Protein AF-V5G9N7-F1 (afdb_monomer_lite)

Secondary structure (DSSP, 8-state):
------PPP--------------TT--------------TTTTHHHHHHHHHHHHTS-HHHHHHHHHHTTSS-S-EE-SS-TTPEEEEEE-S-GGGSGGGTTEEEE-SS-TT-EEETTTTSTTTT-SS-HHHHHHHHHHHHTT--HHHHHHHHT--HHHHHHHHHHHHHHHHHHHHHH---SS---

pLDDT: mean 80.34, std 18.73, range [34.16, 96.69]

Radius of gyration: 23.99 Å; chains: 1; bounding box: 57×60×66 Å

Sequence (186 aa):
TSEDGRALPDSREISFNKLQGKTYPSLVVVARPHLRVLDLSVDRPKLDAKVKSVLMHAPTKFTEWLIQQGLVRSEQKCSVHSTTQLKLGMYSDVSKFPYSGGYVWISECCPQRFVSVFSGSLFEGSPHPPMVILKLLYHWSCQTNIQNVTQWVKVDNLYVKGMYTWLRSVCTVALQTHIRQLGGPG

Foldseek 3Di:
DDDDDDDDDDPPDDDDDDDPDDDPPDVPPPPDPPPPPPPCVVCLVVLVVVLVVLLPDQLQVNLVVCCVVVQFPPWDADPVHRVFTWDWDFDPPCVVPVNNSRTWTAGPVCRVDIHRSCPPGPQPPDPDRPSLVVLLVSCLVVVPDLVVNCVVSVDDPVVSVVVSVVVVVVVVVVCVVVVVPPPPDD

Organism: Anoplophora glabripennis (NCBI:txid217634)

Structure (mmCIF, N/CA/C/O backbone):
data_AF-V5G9N7-F1
#
_entry.id   AF-V5G9N7-F1
#
loop_
_atom_site.group_PDB
_atom_site.id
_atom_site.type_symbol
_atom_site.label_atom_id
_atom_site.label_alt_id
_atom_site.label_comp_id
_atom_site.label_asym_id
_atom_site.label_entity_id
_atom_site.label_seq_id
_atom_site.pdbx_PDB_ins_code
_atom_site.Cartn_x
_atom_site.Cartn_y
_atom_site.Cartn_z
_atom_site.occupancy
_atom_site.B_iso_or_equiv
_atom_site.auth_seq_id
_atom_site.auth_comp_id
_atom_site.auth_asym_id
_atom_site.auth_atom_id
_atom_site.pdbx_PDB_model_num
ATOM 1 N N . THR A 1 1 ? -2.823 -35.670 -41.965 1.00 34.19 1 THR A N 1
ATOM 2 C CA . THR A 1 1 ? -1.430 -35.991 -41.600 1.00 34.19 1 THR A CA 1
ATOM 3 C C . THR A 1 1 ? -0.850 -34.778 -40.913 1.00 34.19 1 THR A C 1
ATOM 5 O O . THR A 1 1 ? -0.995 -33.674 -41.419 1.00 34.19 1 THR A O 1
ATOM 8 N N . SER A 1 2 ? -0.377 -34.998 -39.693 1.00 34.25 2 SER A N 1
ATOM 9 C CA . SER A 1 2 ? -0.009 -34.011 -38.674 1.00 34.25 2 SER A CA 1
ATOM 10 C C . SER A 1 2 ? 1.446 -33.529 -38.804 1.00 34.25 2 SER A C 1
ATOM 12 O O . SER A 1 2 ? 2.186 -34.090 -39.606 1.00 34.25 2 SER A O 1
ATOM 14 N N . GLU A 1 3 ? 1.816 -32.598 -37.907 1.00 34.16 3 GLU A N 1
ATOM 15 C CA . GLU A 1 3 ? 3.168 -32.294 -37.373 1.00 34.16 3 GLU A CA 1
ATOM 16 C C . GLU A 1 3 ? 3.972 -31.157 -38.037 1.00 34.16 3 GLU A C 1
ATOM 18 O O . GLU A 1 3 ? 4.057 -31.072 -39.253 1.00 34.16 3 GLU A O 1
ATOM 23 N N . ASP A 1 4 ? 4.649 -30.249 -37.323 1.00 38.12 4 ASP A N 1
ATOM 24 C CA . ASP A 1 4 ? 4.684 -29.884 -35.895 1.00 38.12 4 ASP A CA 1
ATOM 25 C C . ASP A 1 4 ? 5.423 -28.525 -35.798 1.00 38.12 4 ASP A C 1
ATOM 27 O O . ASP A 1 4 ? 6.521 -28.360 -36.331 1.00 38.12 4 ASP A O 1
ATOM 31 N N . GLY A 1 5 ? 4.811 -27.523 -35.164 1.00 44.09 5 GLY A N 1
ATOM 32 C CA . GLY A 1 5 ? 5.308 -26.143 -35.072 1.00 44.09 5 GLY A CA 1
ATOM 33 C C . GLY A 1 5 ? 6.130 -25.893 -33.808 1.00 44.09 5 GLY A C 1
ATOM 34 O O . GLY A 1 5 ? 5.750 -25.064 -32.980 1.00 44.09 5 GLY A O 1
ATOM 35 N N . ARG A 1 6 ? 7.242 -26.613 -33.616 1.00 41.31 6 ARG A N 1
ATOM 36 C CA . ARG A 1 6 ? 8.090 -26.435 -32.423 1.00 41.31 6 ARG A CA 1
ATOM 37 C C . ARG A 1 6 ? 9.090 -25.292 -32.602 1.00 41.31 6 ARG A C 1
ATOM 39 O O . ARG A 1 6 ? 10.035 -25.391 -33.379 1.00 41.31 6 ARG A O 1
ATOM 46 N N . ALA A 1 7 ? 8.900 -24.224 -31.828 1.00 52.66 7 ALA A N 1
ATOM 47 C CA . ALA A 1 7 ? 9.865 -23.139 -31.674 1.00 52.66 7 ALA A CA 1
ATOM 48 C C . ALA A 1 7 ? 11.107 -23.608 -30.888 1.00 52.66 7 ALA A C 1
ATOM 50 O O . ALA A 1 7 ? 10.988 -24.247 -29.839 1.00 52.66 7 ALA A O 1
ATOM 51 N N . LEU A 1 8 ? 12.290 -23.296 -31.421 1.00 42.88 8 LEU A N 1
ATOM 52 C CA . LEU A 1 8 ? 13.601 -23.718 -30.916 1.00 42.88 8 LEU A CA 1
ATOM 53 C C . LEU A 1 8 ? 14.024 -22.933 -29.649 1.00 42.88 8 LEU A C 1
ATOM 55 O O . LEU A 1 8 ? 13.712 -21.748 -29.541 1.00 42.88 8 LEU A O 1
ATOM 59 N N . PRO A 1 9 ? 14.742 -23.562 -28.697 1.00 41.94 9 PRO A N 1
ATOM 60 C CA . PRO A 1 9 ? 15.228 -22.917 -27.471 1.00 41.94 9 PRO A CA 1
ATOM 61 C C . PRO A 1 9 ? 16.433 -21.982 -27.708 1.00 41.94 9 PRO A C 1
ATOM 63 O O . PRO A 1 9 ? 17.274 -22.247 -28.564 1.00 41.94 9 PRO A O 1
ATOM 66 N N . ASP A 1 10 ? 16.532 -20.908 -26.914 1.00 52.75 10 ASP A N 1
ATOM 67 C CA . ASP A 1 10 ? 17.623 -19.917 -26.948 1.00 52.75 10 ASP A CA 1
ATOM 68 C C . ASP A 1 10 ? 18.916 -20.495 -26.327 1.00 52.75 10 ASP A C 1
ATOM 70 O O . ASP A 1 10 ? 19.013 -20.714 -25.116 1.00 52.75 10 ASP A O 1
ATOM 74 N N . SER A 1 11 ? 19.906 -20.795 -27.174 1.00 47.03 11 SER A N 1
ATOM 75 C CA . SER A 1 11 ? 21.156 -21.506 -26.846 1.00 47.03 11 SER A CA 1
ATOM 76 C C . SER A 1 11 ? 22.259 -20.618 -26.251 1.00 47.03 11 SER A C 1
ATOM 78 O O . SER A 1 11 ? 23.427 -20.737 -26.622 1.00 47.03 11 SER A O 1
ATOM 80 N N . ARG A 1 12 ? 21.947 -19.725 -25.306 1.00 51.22 12 ARG A N 1
ATOM 81 C CA . ARG A 1 12 ? 23.005 -18.995 -24.584 1.00 51.22 12 ARG A CA 1
ATOM 82 C C . ARG A 1 12 ? 23.613 -19.880 -23.495 1.00 51.22 12 ARG A C 1
ATOM 84 O O . ARG A 1 12 ? 23.124 -19.939 -22.369 1.00 51.22 12 ARG A O 1
ATOM 91 N N . GLU A 1 13 ? 24.672 -20.602 -23.856 1.00 48.62 13 GLU A N 1
ATOM 92 C CA . GLU A 1 13 ? 25.471 -21.416 -22.936 1.00 48.62 13 GLU A CA 1
ATOM 93 C C . GLU A 1 13 ? 26.145 -20.550 -21.858 1.00 48.62 13 GLU A C 1
ATOM 95 O O . GLU A 1 13 ? 26.803 -19.553 -22.151 1.00 48.62 13 GLU A O 1
ATOM 100 N N . ILE A 1 14 ? 25.998 -20.951 -20.592 1.00 48.88 14 ILE A N 1
ATOM 101 C CA . ILE A 1 14 ? 26.761 -20.410 -19.464 1.00 48.88 14 ILE A CA 1
ATOM 102 C C . ILE A 1 14 ? 27.874 -21.417 -19.166 1.00 48.88 14 ILE A C 1
ATOM 104 O O . ILE A 1 14 ? 27.607 -22.529 -18.709 1.00 48.88 14 ILE A O 1
ATOM 108 N N . SER A 1 15 ? 29.119 -21.036 -19.444 1.00 38.88 15 SER A N 1
ATOM 109 C CA . SER A 1 15 ? 30.300 -21.866 -19.201 1.00 38.88 15 SER A CA 1
ATOM 110 C C . SER A 1 15 ? 30.558 -22.021 -17.702 1.00 38.88 15 SER A C 1
ATOM 112 O O . SER A 1 15 ? 30.995 -21.083 -17.035 1.00 38.88 15 SER A O 1
ATOM 114 N N . PHE A 1 16 ? 30.324 -23.217 -17.162 1.00 44.75 16 PHE A N 1
ATOM 115 C CA . PHE A 1 16 ? 30.728 -23.561 -15.800 1.00 44.75 16 PHE A CA 1
ATOM 116 C C . PHE A 1 16 ? 32.191 -24.008 -15.787 1.00 44.75 16 PHE A C 1
ATOM 118 O O . PHE A 1 16 ? 32.587 -24.938 -16.491 1.00 44.75 16 PHE A O 1
ATOM 125 N N . ASN A 1 17 ? 33.004 -23.323 -14.982 1.00 42.75 17 ASN A N 1
ATOM 126 C CA . ASN A 1 17 ? 34.399 -23.677 -14.753 1.00 42.75 17 ASN A CA 1
ATOM 127 C C . ASN A 1 17 ? 34.524 -25.119 -14.225 1.00 42.75 17 ASN A C 1
ATOM 129 O O . ASN A 1 17 ? 33.764 -25.551 -13.360 1.00 42.75 17 ASN A O 1
ATOM 133 N N . LYS A 1 18 ? 35.502 -25.846 -14.776 1.00 43.19 18 LYS A N 1
ATOM 134 C CA . LYS A 1 18 ? 35.807 -27.266 -14.549 1.00 43.19 18 LYS A CA 1
ATOM 135 C C . LYS A 1 18 ? 35.920 -27.622 -13.058 1.00 43.19 18 LYS A C 1
ATOM 137 O O . LYS A 1 18 ? 36.946 -27.363 -12.436 1.00 43.19 18 LYS A O 1
ATOM 142 N N . LEU A 1 19 ? 34.932 -28.336 -12.523 1.00 49.25 19 LEU A N 1
ATOM 143 C CA . LEU A 1 19 ? 35.114 -29.183 -11.342 1.00 49.25 19 LEU A CA 1
ATOM 144 C C . LEU A 1 19 ? 35.858 -30.457 -11.774 1.00 49.25 19 LEU A C 1
ATOM 146 O O . LEU A 1 19 ? 35.277 -31.372 -12.354 1.00 49.25 19 LEU A O 1
ATOM 150 N N . GLN A 1 20 ? 37.170 -30.502 -11.533 1.00 45.84 20 GLN A N 1
ATOM 151 C CA . GLN A 1 20 ? 37.950 -31.737 -11.610 1.00 45.84 20 GLN A CA 1
ATOM 152 C C . GLN A 1 20 ? 37.668 -32.590 -10.367 1.00 45.84 20 GLN A C 1
ATOM 154 O O . GLN A 1 20 ? 38.264 -32.394 -9.315 1.00 45.84 20 GLN A O 1
ATOM 159 N N . GLY A 1 21 ? 36.773 -33.564 -10.504 1.00 51.00 21 GLY A N 1
ATOM 160 C CA . GLY A 1 21 ? 36.575 -34.636 -9.533 1.00 51.00 21 GLY A CA 1
ATOM 161 C C . GLY A 1 21 ? 36.001 -35.850 -10.251 1.00 51.00 21 GLY A C 1
ATOM 162 O O . GLY A 1 21 ? 34.859 -35.826 -10.693 1.00 51.00 21 GLY A O 1
ATOM 163 N N . LYS A 1 22 ? 36.817 -36.891 -10.448 1.00 54.97 22 LYS A N 1
ATOM 164 C CA . LYS A 1 22 ? 36.413 -38.132 -11.122 1.00 54.97 22 LYS A CA 1
ATOM 165 C C . LYS A 1 22 ? 35.522 -38.954 -10.184 1.00 54.97 22 LYS A C 1
ATOM 167 O O . LYS A 1 22 ? 36.018 -39.477 -9.193 1.00 54.97 22 LYS A O 1
ATOM 172 N N . THR A 1 23 ? 34.248 -39.127 -10.524 1.00 46.62 23 THR A N 1
ATOM 173 C CA . THR A 1 23 ? 33.368 -40.135 -9.902 1.00 46.62 23 THR A CA 1
ATOM 174 C C . THR A 1 23 ? 32.460 -40.746 -10.972 1.00 46.62 23 THR A C 1
ATOM 176 O O . THR A 1 23 ? 31.417 -40.194 -11.320 1.00 46.62 23 THR A O 1
ATOM 179 N N . TYR A 1 24 ? 32.883 -41.888 -11.527 1.00 45.31 24 TYR A N 1
ATOM 180 C CA . TYR A 1 24 ? 32.073 -42.722 -12.423 1.00 45.31 24 TYR A CA 1
ATOM 181 C C . TYR A 1 24 ? 31.612 -44.004 -11.705 1.00 45.31 24 TYR A C 1
ATOM 183 O O . TYR A 1 24 ? 32.392 -44.539 -10.917 1.00 45.31 24 TYR A O 1
ATOM 191 N N . PRO A 1 25 ? 30.411 -44.533 -12.015 1.00 53.97 25 PRO A N 1
ATOM 192 C CA . PRO A 1 25 ? 29.381 -43.966 -12.879 1.00 53.97 25 PRO A CA 1
ATOM 193 C C . PRO A 1 25 ? 28.305 -43.300 -12.012 1.00 53.97 25 PRO A C 1
ATOM 195 O O . PRO A 1 25 ? 27.298 -43.909 -11.664 1.00 53.97 25 PRO A O 1
ATOM 198 N N . SER A 1 26 ? 28.511 -42.036 -11.650 1.00 60.78 26 SER A N 1
ATOM 199 C CA . SER A 1 26 ? 27.417 -41.228 -11.110 1.00 60.78 26 SER A CA 1
ATOM 200 C C . SER A 1 26 ? 26.616 -40.741 -12.310 1.00 60.78 26 SER A C 1
ATOM 202 O O . SER A 1 26 ? 27.150 -40.000 -13.134 1.00 60.78 26 SER A O 1
ATOM 204 N N . LEU A 1 27 ? 25.363 -41.170 -12.456 1.00 55.19 27 LEU A N 1
ATOM 205 C CA . LEU A 1 27 ? 24.446 -40.559 -13.413 1.00 55.19 27 LEU A CA 1
ATOM 206 C C . LEU A 1 27 ? 24.272 -39.090 -12.992 1.00 55.19 27 LEU A C 1
ATOM 208 O O . LEU A 1 27 ? 23.514 -38.785 -12.074 1.00 55.19 27 LEU A O 1
ATOM 212 N N . VAL A 1 28 ? 25.028 -38.178 -13.605 1.00 57.97 28 VAL A N 1
ATOM 213 C CA . VAL A 1 28 ? 24.920 -36.745 -13.318 1.00 57.97 28 VAL A CA 1
ATOM 214 C C . VAL A 1 28 ? 23.684 -36.227 -14.044 1.00 57.97 28 VAL A C 1
ATOM 216 O O . VAL A 1 28 ? 23.750 -35.742 -15.172 1.00 57.97 28 VAL A O 1
ATOM 219 N N . VAL A 1 29 ? 22.526 -36.369 -13.402 1.00 55.47 29 VAL A N 1
ATOM 220 C CA . VAL A 1 29 ? 21.290 -35.735 -13.860 1.00 55.47 29 VAL A CA 1
ATOM 221 C C . VAL A 1 29 ? 21.371 -34.262 -13.490 1.00 55.47 29 VAL A C 1
ATOM 223 O O . VAL A 1 29 ? 21.118 -33.868 -12.353 1.00 55.47 29 VAL A O 1
ATOM 226 N N . VAL A 1 30 ? 21.729 -33.425 -14.460 1.00 54.25 30 VAL A N 1
ATOM 227 C CA . VAL A 1 30 ? 21.541 -31.980 -14.329 1.00 54.25 30 VAL A CA 1
ATOM 228 C C . VAL A 1 30 ? 20.073 -31.698 -14.621 1.00 54.25 30 VAL A C 1
ATOM 230 O O . VAL A 1 30 ? 19.672 -31.574 -15.779 1.00 54.25 30 VAL A O 1
ATOM 233 N N . ALA A 1 31 ? 19.255 -31.616 -13.571 1.00 50.66 31 ALA A N 1
ATOM 234 C CA . ALA A 1 31 ? 17.903 -31.096 -13.699 1.00 50.66 31 ALA A CA 1
ATOM 235 C C . ALA A 1 31 ? 17.999 -29.659 -14.229 1.00 50.66 31 ALA A C 1
ATOM 237 O O . ALA A 1 31 ? 18.463 -28.764 -13.527 1.00 50.66 31 ALA A O 1
ATOM 238 N N . ARG A 1 32 ? 17.603 -29.435 -15.487 1.00 51.62 32 ARG A N 1
ATOM 239 C CA . ARG A 1 32 ? 17.426 -28.082 -16.021 1.00 51.62 32 ARG A CA 1
ATOM 240 C C . ARG A 1 32 ? 16.034 -27.617 -15.610 1.00 51.62 32 ARG A C 1
ATOM 242 O O . ARG A 1 32 ? 15.064 -28.191 -16.110 1.00 51.62 32 ARG A O 1
ATOM 249 N N . PRO A 1 33 ? 15.899 -26.615 -14.725 1.00 47.78 33 PRO A N 1
ATOM 250 C CA . PRO A 1 33 ? 14.592 -26.092 -14.375 1.00 47.78 33 PRO A CA 1
ATOM 251 C C . PRO A 1 33 ? 13.947 -25.533 -15.643 1.00 47.78 33 PRO A C 1
ATOM 253 O O . PRO A 1 33 ? 14.365 -24.502 -16.160 1.00 47.78 33 PRO A O 1
ATOM 256 N N . HIS A 1 34 ? 12.926 -26.212 -16.160 1.00 42.34 34 HIS A N 1
ATOM 257 C CA . HIS A 1 34 ? 12.073 -25.702 -17.233 1.00 42.34 34 HIS A CA 1
ATOM 258 C C . HIS A 1 34 ? 11.007 -24.768 -16.640 1.00 42.34 34 HIS A C 1
ATOM 260 O O . HIS A 1 34 ? 9.814 -24.878 -16.911 1.00 42.34 34 HIS A O 1
ATOM 266 N N . LEU A 1 35 ? 11.440 -23.840 -15.783 1.00 49.19 35 LEU A N 1
ATOM 267 C CA . LEU A 1 35 ? 10.605 -22.734 -15.342 1.00 49.19 35 LEU A CA 1
ATOM 268 C C . LEU A 1 35 ? 10.557 -21.750 -16.503 1.00 49.19 35 LEU A C 1
ATOM 270 O O . LEU A 1 35 ? 11.422 -20.888 -16.643 1.00 49.19 35 LEU A O 1
ATOM 274 N N . ARG A 1 36 ? 9.556 -21.912 -17.374 1.00 51.12 36 ARG A N 1
ATOM 275 C CA . ARG A 1 36 ? 9.180 -20.853 -18.307 1.00 51.12 36 ARG A CA 1
ATOM 276 C C . ARG A 1 36 ? 8.738 -19.676 -17.450 1.00 51.12 36 ARG A C 1
ATOM 278 O O . ARG A 1 36 ? 7.623 -19.666 -16.935 1.00 51.12 36 ARG A O 1
ATOM 285 N N . VAL A 1 37 ? 9.640 -18.723 -17.235 1.00 58.53 37 VAL A N 1
ATOM 286 C CA . VAL A 1 37 ? 9.262 -17.423 -16.692 1.00 58.53 37 VAL A CA 1
ATOM 287 C C . VAL A 1 37 ? 8.262 -16.866 -17.694 1.00 58.53 37 VAL A C 1
ATOM 289 O O . VAL A 1 37 ? 8.608 -16.692 -18.863 1.00 58.53 37 VAL A O 1
ATOM 292 N N . LEU A 1 38 ? 7.004 -16.697 -17.274 1.00 60.25 38 LEU A N 1
ATOM 293 C CA . LEU A 1 38 ? 6.025 -16.001 -18.101 1.00 60.25 38 LEU A CA 1
ATOM 294 C C . LEU A 1 38 ? 6.649 -14.667 -18.506 1.00 60.25 38 LEU A C 1
ATOM 296 O O . LEU A 1 38 ? 7.173 -13.955 -17.646 1.00 60.25 38 LEU A O 1
ATOM 300 N N . ASP A 1 39 ? 6.607 -14.340 -19.794 1.00 63.41 39 ASP A N 1
ATOM 301 C CA . ASP A 1 39 ? 7.081 -13.042 -20.246 1.00 63.41 39 ASP A CA 1
ATOM 302 C C . ASP A 1 39 ? 6.077 -11.964 -19.816 1.00 63.41 39 ASP A C 1
ATOM 304 O O . ASP A 1 39 ? 5.128 -11.624 -20.519 1.00 63.41 39 ASP A O 1
ATOM 308 N N . LEU A 1 40 ? 6.278 -11.451 -18.602 1.00 66.94 40 LEU A N 1
ATOM 309 C CA . LEU A 1 40 ? 5.474 -10.383 -18.015 1.00 66.94 40 LEU A CA 1
ATOM 310 C C . LEU A 1 40 ? 5.775 -9.013 -18.650 1.00 66.94 40 LEU A C 1
ATOM 312 O O . LEU A 1 40 ? 5.203 -8.008 -18.220 1.00 66.94 40 LEU A O 1
ATOM 316 N N . SER A 1 41 ? 6.657 -8.936 -19.659 1.00 66.94 41 SER A N 1
ATOM 317 C CA . SER A 1 41 ? 6.971 -7.681 -20.353 1.00 66.94 41 SER A CA 1
ATOM 318 C C . SER A 1 41 ? 5.741 -7.064 -21.029 1.00 66.94 41 SER A C 1
ATOM 320 O O . SER A 1 41 ? 5.607 -5.841 -21.048 1.00 66.94 41 SER A O 1
ATOM 322 N N . VAL A 1 42 ? 4.798 -7.893 -21.490 1.00 73.25 42 VAL A N 1
ATOM 323 C CA . VAL A 1 42 ? 3.576 -7.454 -22.186 1.00 73.25 42 VAL A CA 1
ATOM 324 C C . VAL A 1 42 ? 2.616 -6.702 -21.253 1.00 73.25 42 VAL A C 1
ATOM 326 O O . VAL A 1 42 ? 1.971 -5.737 -21.665 1.00 73.25 42 VAL A O 1
ATOM 329 N N . ASP A 1 43 ? 2.547 -7.089 -19.978 1.00 81.56 43 ASP A N 1
ATOM 330 C CA . ASP A 1 43 ? 1.663 -6.450 -18.993 1.00 81.56 43 ASP A CA 1
ATOM 331 C C . ASP A 1 43 ? 2.323 -5.284 -18.252 1.00 81.56 43 ASP A C 1
ATOM 333 O O . ASP A 1 43 ? 1.652 -4.519 -17.547 1.00 81.56 43 ASP A O 1
ATOM 337 N N . ARG A 1 44 ? 3.631 -5.094 -18.447 1.00 85.12 44 ARG A N 1
ATOM 338 C CA . ARG A 1 44 ? 4.399 -4.062 -17.755 1.00 85.12 44 ARG A CA 1
ATOM 339 C C . ARG A 1 44 ? 3.853 -2.642 -17.977 1.00 85.12 44 ARG A C 1
ATOM 341 O O . ARG A 1 44 ? 3.631 -1.962 -16.975 1.00 85.12 44 ARG A O 1
ATOM 348 N N . PRO A 1 45 ? 3.533 -2.190 -19.205 1.00 91.19 45 PRO A N 1
ATOM 349 C CA . PRO A 1 45 ? 3.010 -0.837 -19.412 1.00 91.19 45 PRO A CA 1
ATOM 350 C C . PRO A 1 45 ? 1.665 -0.593 -18.712 1.00 91.19 45 PRO A C 1
ATOM 352 O O . PRO A 1 45 ? 1.409 0.501 -18.207 1.00 91.19 45 PRO A O 1
ATOM 355 N N . LYS A 1 46 ? 0.805 -1.620 -18.637 1.00 91.25 46 LYS A N 1
ATOM 356 C CA . LYS A 1 46 ? -0.487 -1.536 -17.938 1.00 91.25 46 LYS A CA 1
ATOM 357 C C . LYS A 1 46 ? -0.284 -1.394 -16.431 1.00 91.25 46 LYS A C 1
ATOM 359 O O . LYS A 1 46 ? -0.953 -0.577 -15.795 1.00 91.25 46 LYS A O 1
ATOM 364 N N . LEU A 1 47 ? 0.649 -2.165 -15.867 1.00 91.06 47 LEU A N 1
ATOM 365 C CA . LEU A 1 47 ? 1.023 -2.061 -14.459 1.00 91.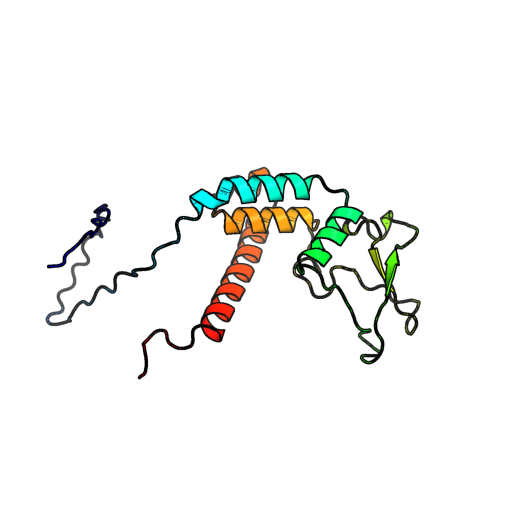06 47 LEU A CA 1
ATOM 366 C C . LEU A 1 47 ? 1.594 -0.674 -14.143 1.00 91.06 47 LEU A C 1
ATOM 368 O O . LEU A 1 47 ? 1.167 -0.052 -13.171 1.00 91.06 47 LEU A O 1
ATOM 372 N N . ASP A 1 48 ? 2.498 -0.171 -14.984 1.00 93.31 48 ASP A N 1
ATOM 373 C CA . ASP A 1 48 ? 3.119 1.145 -14.825 1.00 93.31 48 ASP A CA 1
ATOM 374 C C . ASP A 1 48 ? 2.065 2.260 -14.814 1.00 93.31 48 ASP A C 1
ATOM 376 O O . ASP A 1 48 ? 2.057 3.105 -13.916 1.00 93.31 48 ASP A O 1
ATOM 380 N N . ALA A 1 49 ? 1.124 2.229 -15.763 1.00 94.75 49 ALA A N 1
ATOM 381 C CA . ALA A 1 49 ? 0.023 3.186 -15.828 1.00 94.75 49 ALA A CA 1
ATOM 382 C C . ALA A 1 49 ? -0.871 3.119 -14.577 1.00 94.75 49 ALA A C 1
ATOM 384 O O . ALA A 1 49 ? -1.187 4.156 -13.985 1.00 94.75 49 ALA A O 1
ATOM 385 N N . LYS A 1 50 ? -1.229 1.905 -14.130 1.00 94.12 50 LYS A N 1
ATOM 386 C CA . LYS A 1 50 ? -2.049 1.695 -12.926 1.00 94.12 50 LYS A CA 1
ATOM 387 C C . LYS A 1 50 ? -1.353 2.249 -11.683 1.00 94.12 50 LYS A C 1
ATOM 389 O O . LYS A 1 50 ? -1.954 3.026 -10.943 1.00 94.12 50 LYS A O 1
ATOM 394 N N . VAL A 1 51 ? -0.087 1.894 -11.462 1.00 94.19 51 VAL A N 1
ATOM 395 C CA . VAL A 1 51 ? 0.673 2.342 -10.285 1.00 94.19 51 VAL A CA 1
ATOM 396 C C . VAL A 1 51 ? 0.891 3.850 -10.320 1.00 94.19 51 VAL A C 1
ATOM 398 O O . VAL A 1 51 ? 0.660 4.510 -9.309 1.00 94.19 51 VAL A O 1
ATOM 401 N N . LYS A 1 52 ? 1.238 4.427 -11.476 1.00 94.12 52 LYS A N 1
ATOM 402 C CA . LYS A 1 52 ? 1.379 5.881 -11.623 1.00 94.12 52 LYS A CA 1
ATOM 403 C C . LYS A 1 52 ? 0.087 6.612 -11.260 1.00 94.12 52 LYS A C 1
ATOM 405 O O . LYS A 1 52 ? 0.144 7.581 -10.513 1.00 94.12 52 LYS A O 1
ATOM 410 N N . SER A 1 53 ? -1.067 6.133 -11.729 1.00 95.94 53 SER A N 1
ATOM 411 C CA . SER A 1 53 ? -2.368 6.718 -11.380 1.00 95.94 53 SER A CA 1
ATOM 412 C C . SER A 1 53 ? -2.648 6.646 -9.878 1.00 95.94 53 SER A C 1
ATOM 414 O O . SER A 1 53 ? -3.076 7.628 -9.277 1.00 95.94 53 SER A O 1
ATOM 416 N N . VAL A 1 54 ? -2.403 5.489 -9.262 1.00 96.19 54 VAL A N 1
ATOM 417 C CA . VAL A 1 54 ? -2.695 5.252 -7.842 1.00 96.19 54 VAL A CA 1
ATOM 418 C C . VAL A 1 54 ? -1.785 6.078 -6.928 1.00 96.19 54 VAL A C 1
ATOM 420 O O . VAL A 1 54 ? -2.242 6.594 -5.912 1.00 96.19 54 VAL A O 1
ATOM 423 N N . LEU A 1 55 ? -0.515 6.265 -7.296 1.00 94.06 55 LEU A N 1
ATOM 424 C CA . LEU A 1 55 ? 0.432 7.079 -6.526 1.00 94.06 55 LEU A CA 1
ATOM 425 C C . LEU A 1 55 ? 0.090 8.578 -6.513 1.00 94.06 55 LEU A C 1
ATOM 427 O O . LEU A 1 55 ? 0.619 9.299 -5.672 1.00 94.06 55 LEU A O 1
ATOM 431 N N . MET A 1 56 ? -0.796 9.040 -7.400 1.00 95.12 56 MET A N 1
ATOM 432 C CA . MET A 1 56 ? -1.305 10.417 -7.409 1.00 95.12 56 MET A CA 1
ATOM 433 C C . MET A 1 56 ? -2.523 10.617 -6.493 1.00 95.12 56 MET A C 1
ATOM 435 O O . MET A 1 56 ? -3.016 11.736 -6.366 1.00 95.12 56 MET A O 1
ATOM 439 N N . HIS A 1 57 ? -3.055 9.556 -5.876 1.00 96.00 57 HIS A N 1
ATOM 440 C CA . HIS A 1 57 ? -4.201 9.673 -4.978 1.00 96.00 57 HIS A CA 1
ATOM 441 C C . HIS A 1 57 ? -3.840 10.422 -3.691 1.00 96.00 57 HIS A C 1
ATOM 443 O O . HIS A 1 57 ? -2.808 10.169 -3.076 1.00 96.00 57 HIS A O 1
ATOM 449 N N . ALA A 1 58 ? -4.747 11.281 -3.223 1.00 94.00 58 ALA A N 1
ATOM 450 C CA . ALA A 1 58 ? -4.692 11.788 -1.856 1.00 94.00 58 ALA A CA 1
ATOM 451 C C . ALA A 1 58 ? -4.855 10.629 -0.842 1.00 94.00 58 ALA A C 1
ATOM 453 O O . ALA A 1 58 ? -5.485 9.623 -1.186 1.00 94.00 58 ALA A O 1
ATOM 454 N N . PRO A 1 59 ? -4.356 10.753 0.405 1.00 93.38 59 PRO A N 1
ATOM 455 C CA . PRO A 1 59 ? -4.367 9.665 1.393 1.00 93.38 59 PRO A CA 1
ATOM 456 C C . PRO A 1 59 ? -5.732 8.991 1.611 1.00 93.38 59 PRO A C 1
ATOM 458 O O . PRO A 1 59 ? -5.806 7.765 1.689 1.00 93.38 59 PRO A O 1
ATOM 461 N N . THR A 1 60 ? -6.818 9.768 1.638 1.00 93.50 60 THR A N 1
ATOM 462 C CA . THR A 1 60 ? -8.197 9.266 1.782 1.00 93.50 60 THR A CA 1
ATOM 463 C C . THR A 1 60 ? -8.576 8.341 0.620 1.00 93.50 60 THR A C 1
ATOM 465 O O . THR A 1 60 ? -8.858 7.162 0.827 1.00 93.50 60 THR A O 1
ATOM 468 N N . LYS A 1 61 ? -8.454 8.831 -0.623 1.00 95.69 61 LYS A N 1
ATOM 469 C CA . LYS A 1 61 ? -8.738 8.059 -1.847 1.00 95.69 61 LYS A CA 1
ATOM 470 C C . LYS A 1 61 ? -7.796 6.863 -2.012 1.00 95.69 61 LYS A C 1
ATOM 472 O O . LYS A 1 61 ? -8.177 5.821 -2.538 1.00 95.69 61 LYS A O 1
ATOM 477 N N . PHE A 1 62 ? -6.544 7.004 -1.584 1.00 96.25 62 PHE A N 1
ATOM 478 C CA . PHE A 1 62 ? -5.578 5.911 -1.593 1.00 96.25 62 PHE A CA 1
ATOM 479 C C . PHE A 1 62 ? -6.006 4.785 -0.645 1.00 96.25 62 PHE A C 1
ATOM 481 O O . PHE A 1 62 ? -5.960 3.618 -1.021 1.00 96.25 62 PHE A O 1
ATOM 488 N N . THR A 1 63 ? -6.481 5.130 0.551 1.00 95.25 63 THR A N 1
ATOM 489 C CA . THR A 1 63 ? -6.967 4.163 1.545 1.00 95.25 63 THR A CA 1
ATOM 490 C C . THR A 1 63 ? -8.219 3.435 1.060 1.00 95.25 63 THR A C 1
ATOM 492 O O . THR A 1 63 ? -8.281 2.211 1.140 1.00 95.25 63 THR A O 1
ATOM 495 N N . GLU A 1 64 ? -9.174 4.156 0.471 1.00 95.06 64 GLU A N 1
ATOM 496 C CA . GLU A 1 64 ? -10.352 3.556 -0.174 1.00 95.06 64 GLU A CA 1
ATOM 497 C C . GLU A 1 64 ? -9.952 2.576 -1.278 1.00 95.06 64 GLU A C 1
ATOM 499 O O . GLU A 1 64 ? -10.459 1.457 -1.338 1.00 95.06 64 GLU A O 1
ATOM 504 N N . TRP A 1 65 ? -8.991 2.968 -2.119 1.00 95.94 65 TRP A N 1
ATOM 505 C CA . TRP A 1 65 ? -8.466 2.097 -3.163 1.00 95.94 65 TRP A CA 1
ATOM 506 C C . TRP A 1 65 ? -7.826 0.828 -2.580 1.00 95.94 65 TRP A C 1
ATOM 508 O O . TRP A 1 65 ? -8.079 -0.264 -3.086 1.00 95.94 65 TRP A O 1
ATOM 518 N N . LEU A 1 66 ? -7.048 0.931 -1.494 1.00 95.38 66 LEU A N 1
ATOM 519 C CA . LEU A 1 66 ? -6.463 -0.237 -0.823 1.00 95.38 66 LEU A CA 1
ATOM 520 C C . LEU A 1 66 ? -7.529 -1.212 -0.308 1.00 95.38 66 LEU A C 1
ATOM 522 O O . LEU A 1 66 ? -7.352 -2.423 -0.447 1.00 95.38 66 LEU A O 1
ATOM 526 N N . ILE A 1 67 ? -8.625 -0.694 0.251 1.00 93.69 67 ILE A N 1
ATOM 527 C CA . ILE A 1 67 ? -9.759 -1.504 0.716 1.00 93.69 67 ILE A CA 1
ATOM 528 C C . ILE A 1 67 ? -10.436 -2.194 -0.475 1.00 93.69 67 ILE A C 1
ATOM 530 O O . ILE A 1 67 ? -10.643 -3.404 -0.448 1.00 93.69 67 ILE A O 1
ATOM 534 N N . GLN A 1 68 ? -10.707 -1.461 -1.560 1.00 94.62 68 GLN A N 1
ATOM 535 C CA . GLN A 1 68 ? -11.326 -2.012 -2.775 1.00 94.62 68 GLN A CA 1
ATOM 536 C C . GLN A 1 68 ? -10.474 -3.096 -3.449 1.00 94.62 68 GLN A C 1
ATOM 538 O O . GLN A 1 68 ? -11.018 -4.015 -4.053 1.00 94.62 68 GLN A O 1
ATOM 543 N N . GLN A 1 69 ? -9.143 -2.994 -3.380 1.00 92.50 69 GLN A N 1
ATOM 544 C CA . GLN A 1 69 ? -8.240 -4.030 -3.897 1.00 92.50 69 GLN A CA 1
ATOM 545 C C . GLN A 1 69 ? -8.020 -5.195 -2.915 1.00 92.50 69 GLN A C 1
ATOM 547 O O . GLN A 1 69 ? -7.291 -6.125 -3.252 1.00 92.50 69 GLN A O 1
ATOM 552 N N . GLY A 1 70 ? -8.591 -5.150 -1.706 1.00 91.88 70 GLY A N 1
ATOM 553 C CA . GLY A 1 70 ? -8.396 -6.178 -0.678 1.00 91.88 70 GLY A CA 1
ATOM 554 C C . GLY A 1 70 ? -6.991 -6.201 -0.066 1.00 91.88 70 GLY A C 1
ATOM 555 O O . GLY A 1 70 ? -6.603 -7.186 0.556 1.00 91.88 70 GLY A O 1
ATOM 556 N N . LEU A 1 71 ? -6.210 -5.129 -0.235 1.00 92.19 71 LEU A N 1
ATOM 557 C CA . LEU A 1 71 ? -4.884 -4.985 0.383 1.00 92.19 71 LEU A CA 1
ATOM 558 C C . LEU A 1 71 ? -4.979 -4.548 1.851 1.00 92.19 71 LEU A C 1
ATOM 560 O O . LEU A 1 71 ? -4.047 -4.742 2.630 1.00 92.19 71 LEU A O 1
ATOM 564 N N . VAL A 1 72 ? -6.112 -3.952 2.214 1.00 94.44 72 VAL A N 1
ATOM 565 C CA . VAL A 1 72 ? -6.515 -3.623 3.578 1.00 94.44 72 VAL A CA 1
ATOM 566 C C . VAL A 1 72 ? -7.887 -4.245 3.814 1.00 94.44 72 VAL A C 1
ATOM 568 O O . VAL A 1 72 ? -8.685 -4.379 2.887 1.00 94.44 72 VAL A O 1
ATOM 571 N N . ARG A 1 73 ? -8.152 -4.660 5.053 1.00 91.25 73 ARG A N 1
ATOM 572 C CA . ARG A 1 73 ? -9.417 -5.300 5.419 1.00 91.25 73 ARG A CA 1
ATOM 573 C C . ARG A 1 73 ? -10.583 -4.339 5.190 1.00 91.25 73 ARG A C 1
ATOM 575 O O . ARG A 1 73 ? -10.493 -3.170 5.550 1.00 91.25 73 ARG A O 1
ATOM 582 N N . SER A 1 74 ? -11.678 -4.843 4.630 1.00 91.44 74 SER A N 1
ATOM 583 C CA . SER A 1 74 ? -12.943 -4.109 4.499 1.00 91.44 74 SER A CA 1
ATOM 584 C C . SER A 1 74 ? -13.799 -4.170 5.763 1.00 91.44 74 SER A C 1
ATOM 586 O O . SER A 1 74 ? -14.726 -3.383 5.912 1.00 91.44 74 SER A O 1
ATOM 588 N N . GLU A 1 75 ? -13.489 -5.097 6.670 1.00 91.00 75 GLU A N 1
ATOM 589 C CA . GLU A 1 75 ? -14.195 -5.313 7.928 1.00 91.00 75 GLU A CA 1
ATOM 590 C C . GLU A 1 75 ? -13.192 -5.648 9.033 1.00 91.00 75 GLU A C 1
ATOM 592 O O . GLU A 1 75 ? -12.178 -6.311 8.798 1.00 91.00 75 GLU A O 1
ATOM 597 N N . GLN A 1 76 ? -13.485 -5.221 10.258 1.00 90.44 76 GLN A N 1
ATOM 598 C CA . GLN A 1 76 ? -12.636 -5.471 11.419 1.00 90.44 76 GLN A CA 1
ATOM 599 C C . GLN A 1 76 ? -13.510 -5.788 12.637 1.00 90.44 76 GLN A C 1
ATOM 601 O O . GLN A 1 76 ? -14.635 -5.305 12.759 1.00 90.44 76 GLN A O 1
ATOM 606 N N . LYS A 1 77 ? -12.994 -6.605 13.557 1.00 91.50 77 LYS A N 1
ATOM 607 C CA . LYS A 1 77 ? -13.656 -6.951 14.824 1.00 91.50 77 LYS A CA 1
ATOM 608 C C . LYS A 1 77 ? -12.882 -6.376 16.001 1.00 91.50 77 LYS A C 1
ATOM 610 O O . LYS A 1 77 ? -11.669 -6.177 15.913 1.00 91.50 77 LYS A O 1
ATOM 615 N N . CYS A 1 78 ? -13.573 -6.105 17.104 1.00 90.12 78 CYS A N 1
ATOM 616 C CA . CYS A 1 78 ? -12.910 -5.655 18.321 1.00 90.12 78 CYS A CA 1
ATOM 617 C C . CYS A 1 78 ? -12.020 -6.774 18.888 1.00 90.12 78 CYS A C 1
ATOM 619 O O . CYS A 1 78 ? -12.439 -7.925 18.979 1.00 90.12 78 CYS A O 1
ATOM 621 N N . SER A 1 79 ? -10.799 -6.433 19.310 1.00 87.00 79 SER A N 1
ATOM 622 C CA . SER A 1 79 ? -9.863 -7.392 19.912 1.00 87.00 79 SER A CA 1
ATOM 623 C C . SER A 1 79 ? -10.274 -7.863 21.311 1.00 87.00 79 SER A C 1
ATOM 625 O O . SER A 1 79 ? -9.825 -8.916 21.747 1.00 87.00 79 SER A O 1
ATOM 627 N N . VAL A 1 80 ? -11.119 -7.096 22.009 1.00 88.56 80 VAL A N 1
ATOM 628 C CA . VAL A 1 80 ? -11.649 -7.447 23.340 1.00 88.56 80 VAL A CA 1
ATOM 629 C C . VAL A 1 80 ? -12.980 -8.184 23.218 1.00 88.56 80 VAL A C 1
ATOM 631 O O . VAL A 1 80 ? -13.190 -9.198 23.872 1.00 88.56 80 VAL A O 1
ATOM 634 N N . HIS A 1 81 ? -13.866 -7.695 22.348 1.00 89.69 81 HIS A N 1
ATOM 635 C CA . HIS A 1 81 ? -15.199 -8.252 22.129 1.00 89.69 81 HIS A CA 1
ATOM 636 C C . HIS A 1 81 ? -15.288 -8.801 20.702 1.00 89.69 81 HIS A C 1
ATOM 638 O O . HIS A 1 81 ? -15.736 -8.115 19.786 1.00 89.69 81 HIS A O 1
ATOM 644 N N . SER A 1 82 ? -14.834 -10.039 20.500 1.00 84.81 82 SER A N 1
ATOM 645 C CA . SER A 1 82 ? -14.695 -10.667 19.174 1.00 84.81 82 SER A CA 1
ATOM 646 C C . SER A 1 82 ? -16.014 -10.845 18.407 1.00 84.81 82 SER A C 1
ATOM 648 O O . SER A 1 82 ? -16.004 -11.071 17.197 1.00 84.81 82 SER A O 1
ATOM 650 N N . THR A 1 83 ? -17.153 -10.724 19.084 1.00 87.38 83 THR A N 1
ATOM 651 C CA . THR A 1 83 ? -18.493 -10.725 18.483 1.00 87.38 83 THR A CA 1
ATOM 652 C C . THR A 1 83 ? -18.890 -9.366 17.907 1.00 87.38 83 THR A C 1
ATOM 654 O O . THR A 1 83 ? -19.806 -9.298 17.093 1.00 87.38 83 THR A O 1
ATOM 657 N N . THR A 1 84 ? -18.203 -8.288 18.290 1.00 89.44 84 THR A N 1
ATOM 658 C CA . THR A 1 84 ? -18.547 -6.916 17.909 1.00 89.44 84 THR A CA 1
ATOM 659 C C . THR A 1 84 ? -17.723 -6.461 16.708 1.00 89.44 84 THR A C 1
ATOM 661 O O . THR A 1 84 ? -16.488 -6.447 16.746 1.00 89.44 84 THR A O 1
ATOM 664 N N . GLN A 1 85 ? -18.409 -6.055 15.640 1.00 90.69 85 GLN A N 1
ATOM 665 C CA . GLN A 1 85 ? -17.787 -5.447 14.465 1.00 90.69 85 GLN A CA 1
ATOM 666 C C . GLN A 1 85 ? -17.449 -3.974 14.718 1.00 90.69 85 GLN A C 1
ATOM 668 O O . GLN A 1 85 ? -18.181 -3.254 15.396 1.00 90.69 85 GLN A O 1
ATOM 673 N N . LEU A 1 86 ? -16.321 -3.533 14.170 1.00 91.38 86 LEU A N 1
ATOM 674 C CA . LEU A 1 86 ? -15.911 -2.135 14.170 1.00 91.38 86 LEU A CA 1
ATOM 675 C C . LEU A 1 86 ? -16.499 -1.431 12.951 1.00 91.38 86 LEU A C 1
ATOM 677 O O . LEU A 1 86 ? -16.590 -2.012 11.871 1.00 91.38 86 LEU A O 1
ATOM 681 N N . LYS A 1 87 ? -16.849 -0.157 13.116 1.00 91.12 87 LYS A N 1
ATOM 682 C CA . LYS A 1 87 ? -17.325 0.689 12.021 1.00 91.12 87 LYS A CA 1
ATOM 683 C C . LYS A 1 87 ? -16.159 1.478 11.446 1.00 91.12 87 LYS A C 1
ATOM 685 O O . LYS A 1 87 ? -15.338 2.006 12.198 1.00 91.12 87 LYS A O 1
ATOM 690 N N . LEU A 1 88 ? -16.083 1.562 10.121 1.00 92.12 88 LEU A N 1
ATOM 691 C CA . LEU A 1 88 ? -15.138 2.460 9.468 1.00 92.12 88 LEU A CA 1
ATOM 692 C C . LEU A 1 88 ? -15.648 3.889 9.643 1.00 92.12 88 LEU A C 1
ATOM 694 O O . LEU A 1 88 ? -16.780 4.195 9.274 1.00 92.12 88 LEU A O 1
ATOM 698 N N . GLY A 1 89 ? -14.823 4.751 10.217 1.00 90.44 89 GLY A N 1
ATOM 699 C CA . GLY A 1 89 ? -15.138 6.161 10.376 1.00 90.44 89 GLY A CA 1
ATOM 700 C C . GLY A 1 89 ? -13.946 7.036 10.036 1.00 90.44 89 GLY A C 1
ATOM 701 O O . GLY A 1 89 ? -12.851 6.552 9.740 1.00 90.44 89 GLY A O 1
ATOM 702 N N . MET A 1 90 ? -14.170 8.342 10.096 1.00 89.31 90 MET A N 1
ATOM 703 C CA . MET A 1 90 ? -13.123 9.343 9.952 1.00 89.31 90 MET A CA 1
ATOM 704 C C . MET A 1 90 ? -12.919 10.058 11.279 1.00 89.31 90 MET A C 1
ATOM 706 O O . MET A 1 90 ? -13.877 10.480 11.925 1.00 89.31 90 MET A O 1
ATOM 710 N N . TYR A 1 91 ? -11.663 10.205 11.679 1.00 85.75 91 TYR A N 1
ATOM 711 C CA . TYR A 1 91 ? -11.304 11.076 12.784 1.00 85.75 91 TYR A CA 1
ATOM 712 C C . TYR A 1 91 ? -11.316 12.532 12.303 1.00 85.75 91 TYR A C 1
ATOM 714 O O . TYR A 1 91 ? -10.800 12.828 11.226 1.00 85.75 91 TYR A O 1
ATOM 722 N N . SER A 1 92 ? -11.908 13.435 13.089 1.00 77.69 92 SER A N 1
ATOM 723 C CA . SER A 1 92 ? -12.055 14.854 12.728 1.00 77.69 92 SER A CA 1
ATOM 724 C C . SER A 1 92 ? -10.711 15.558 12.539 1.00 77.69 92 SER A C 1
ATOM 726 O O . SER A 1 92 ? -10.569 16.397 11.654 1.00 77.69 92 SER A O 1
ATOM 728 N N . ASP A 1 93 ? -9.711 15.179 13.336 1.00 79.81 93 ASP A N 1
ATOM 729 C CA . ASP A 1 93 ? -8.337 15.642 13.177 1.00 79.81 93 ASP A CA 1
ATOM 730 C C . ASP A 1 93 ? -7.517 14.669 12.316 1.00 79.81 93 ASP A C 1
ATOM 732 O O . ASP A 1 93 ? -6.977 13.660 12.782 1.00 79.81 93 ASP A O 1
ATOM 736 N N . VAL A 1 94 ? -7.402 15.001 11.032 1.00 72.75 94 VAL A N 1
ATOM 737 C CA . VAL A 1 94 ? -6.663 14.208 10.040 1.00 72.75 94 VAL A CA 1
ATOM 738 C C . VAL A 1 94 ? -5.169 14.109 10.381 1.00 72.75 94 VAL A C 1
ATOM 740 O O . VAL A 1 94 ? -4.511 13.155 9.964 1.00 72.75 94 VAL A O 1
ATOM 743 N N . SER A 1 95 ? -4.624 15.026 11.192 1.00 79.31 95 SER A N 1
ATOM 744 C CA . SER A 1 95 ? -3.213 14.996 11.594 1.00 79.31 95 SER A CA 1
ATOM 745 C C . SER A 1 95 ? -2.872 13.805 12.496 1.00 79.31 95 SER A C 1
ATOM 747 O O . SER A 1 95 ? -1.730 13.346 12.495 1.00 79.31 95 SER A O 1
ATOM 749 N N . LYS A 1 96 ? -3.867 13.238 13.196 1.00 82.75 96 LYS A N 1
ATOM 750 C CA . LYS A 1 96 ? -3.698 12.032 14.020 1.00 82.75 96 LYS A CA 1
ATOM 751 C C . LYS A 1 96 ? -3.474 10.777 13.172 1.00 82.75 96 LYS A C 1
ATOM 753 O O . LYS A 1 96 ? -2.757 9.872 13.592 1.00 82.75 96 LYS A O 1
ATOM 758 N N . PHE A 1 97 ? -4.063 10.732 11.973 1.00 85.56 97 PHE A N 1
ATOM 759 C CA . PHE A 1 97 ? -3.933 9.622 11.024 1.00 85.56 97 PHE A CA 1
ATOM 760 C C . PHE A 1 97 ? -3.653 10.138 9.600 1.00 85.56 97 PHE A C 1
ATOM 762 O O . PHE A 1 97 ? -4.479 9.980 8.692 1.00 85.56 97 PHE A O 1
ATOM 769 N N . PRO A 1 98 ? -2.472 10.741 9.370 1.00 85.94 98 PRO A N 1
ATOM 770 C CA . PRO A 1 98 ? -2.199 11.487 8.143 1.00 85.94 98 PRO A CA 1
ATOM 771 C C . PRO A 1 98 ? -2.145 10.572 6.915 1.00 85.94 98 PRO A C 1
ATOM 773 O O . PRO A 1 98 ? -2.583 10.940 5.827 1.00 85.94 98 PRO A O 1
ATOM 776 N N . TYR A 1 99 ? -1.656 9.342 7.087 1.00 91.00 99 TYR A N 1
ATOM 777 C CA . TYR A 1 99 ? -1.471 8.3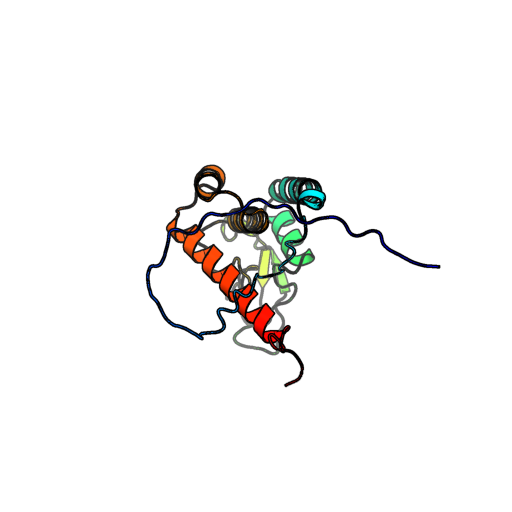97 5.987 1.00 91.00 99 TYR A CA 1
ATOM 778 C C . TYR A 1 99 ? -2.731 7.634 5.583 1.00 91.00 99 TYR A C 1
ATOM 780 O O . TYR A 1 99 ? -2.767 7.104 4.475 1.00 91.00 99 TYR A O 1
ATOM 788 N N . SER A 1 100 ? -3.753 7.587 6.442 1.00 91.06 100 SER A N 1
ATOM 789 C CA . SER A 1 100 ? -5.064 7.035 6.083 1.00 91.06 100 SER A CA 1
ATOM 790 C C . SER A 1 100 ? -6.051 8.110 5.624 1.00 91.06 100 SER A C 1
ATOM 792 O O . SER A 1 100 ? -7.196 7.801 5.305 1.00 91.06 100 SER A O 1
ATOM 794 N N . GLY A 1 101 ? -5.642 9.385 5.617 1.00 89.56 101 GLY A N 1
ATOM 795 C CA . GLY A 1 101 ? -6.550 10.500 5.358 1.00 89.56 101 GLY A CA 1
ATOM 796 C C . GLY A 1 101 ? -7.664 10.611 6.401 1.00 89.56 101 GLY A C 1
ATOM 797 O O . GLY A 1 101 ? -8.775 11.003 6.058 1.00 89.56 101 GLY A O 1
ATOM 798 N N . GLY A 1 102 ? -7.377 10.226 7.650 1.00 90.50 102 GLY A N 1
ATOM 799 C CA . GLY A 1 102 ? -8.320 10.263 8.767 1.00 90.50 102 GLY A CA 1
ATOM 800 C C . GLY A 1 102 ? -9.114 8.972 8.985 1.00 90.50 102 GLY A C 1
ATOM 801 O O . GLY A 1 102 ? -9.751 8.847 10.030 1.00 90.50 102 GLY A O 1
ATOM 802 N N . TYR A 1 103 ? -9.066 8.000 8.063 1.00 92.88 103 TYR A N 1
ATOM 803 C CA . TYR A 1 103 ? -9.775 6.728 8.231 1.00 92.88 103 TYR A CA 1
ATOM 804 C C . TYR A 1 103 ? -9.252 5.925 9.424 1.00 92.88 103 TYR A C 1
ATOM 806 O O . TYR A 1 103 ? -8.042 5.722 9.584 1.00 92.88 103 TYR A O 1
ATOM 814 N N . VAL A 1 104 ? -10.189 5.430 10.230 1.00 92.94 104 VAL 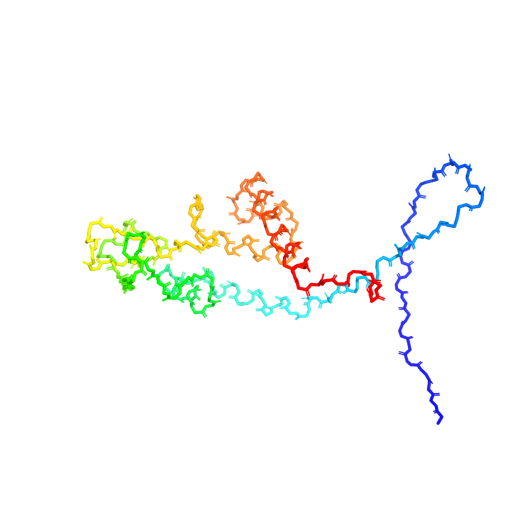A N 1
ATOM 815 C CA . VAL A 1 104 ? -9.933 4.672 11.453 1.00 92.94 104 VAL A CA 1
ATOM 816 C C . VAL A 1 104 ? -11.093 3.715 11.734 1.00 92.94 104 VAL A C 1
ATOM 818 O O . VAL A 1 104 ? -12.250 4.005 11.429 1.00 92.94 104 VAL A O 1
ATOM 821 N N . TRP A 1 105 ? -10.794 2.567 12.334 1.00 92.50 105 TRP A N 1
ATOM 822 C CA . TRP A 1 105 ? -11.813 1.665 12.858 1.00 92.50 105 TRP A CA 1
ATOM 823 C C . TRP A 1 105 ? -12.264 2.143 14.237 1.00 92.50 105 TRP A C 1
ATOM 825 O O . TRP A 1 105 ? -11.454 2.275 15.162 1.00 92.50 105 TRP A O 1
ATOM 835 N N . ILE A 1 106 ? -13.566 2.382 14.366 1.00 89.56 106 ILE A N 1
ATOM 836 C CA . ILE A 1 106 ? -14.215 2.889 15.572 1.00 89.56 106 ILE A CA 1
ATOM 837 C C . ILE A 1 106 ? -15.019 1.762 16.212 1.00 89.56 106 ILE A C 1
ATOM 839 O O . ILE A 1 106 ? -15.758 1.030 15.549 1.00 89.56 106 ILE A O 1
ATOM 843 N N . SER A 1 107 ? -14.859 1.626 17.523 1.00 86.00 107 SER A N 1
ATOM 844 C CA . SER A 1 107 ? -15.593 0.671 18.340 1.00 86.00 107 SER A CA 1
ATOM 845 C C . SER A 1 107 ? -16.673 1.380 19.146 1.00 86.00 107 SER A C 1
ATOM 847 O O . SER A 1 107 ? -16.371 2.328 19.866 1.00 86.00 107 SER A O 1
ATOM 849 N N . GLU A 1 108 ? -17.904 0.873 19.101 1.00 84.12 108 GLU A N 1
ATOM 850 C CA . GLU A 1 108 ? -18.958 1.296 20.033 1.00 84.12 108 GLU A CA 1
ATOM 851 C C . GLU A 1 108 ? -18.759 0.673 21.423 1.00 84.12 108 GLU A C 1
ATOM 853 O O . GLU A 1 108 ? -19.031 1.312 22.435 1.00 84.12 108 GLU A O 1
ATOM 858 N N . CYS A 1 109 ? -18.208 -0.546 21.501 1.00 87.44 109 CYS A N 1
ATOM 859 C CA . CYS A 1 109 ? -17.969 -1.223 22.779 1.00 87.44 109 CYS A CA 1
ATOM 860 C C . CYS A 1 109 ? -16.701 -0.740 23.507 1.00 87.44 109 CYS A C 1
ATOM 862 O O . CYS A 1 109 ? -16.527 -1.025 24.690 1.00 87.44 109 CYS A O 1
ATOM 864 N N . CYS A 1 110 ? -15.776 -0.059 22.819 1.00 87.19 110 CYS A N 1
ATOM 865 C CA . CYS A 1 110 ? -14.523 0.448 23.393 1.00 87.19 110 CYS A CA 1
ATOM 866 C C . CYS A 1 110 ? -14.193 1.861 22.866 1.00 87.19 110 CYS A C 1
ATOM 868 O O . CYS A 1 110 ? -13.253 2.004 22.082 1.00 87.19 110 CYS A O 1
ATOM 870 N N . PRO A 1 111 ? -14.902 2.915 23.315 1.00 77.75 111 PRO A N 1
ATOM 871 C CA . PRO A 1 111 ? -14.847 4.253 22.705 1.00 77.75 111 PRO A CA 1
ATOM 872 C C . PRO A 1 111 ? -13.468 4.926 22.739 1.00 77.75 111 PRO A C 1
ATOM 874 O O . PRO A 1 111 ? -13.157 5.764 21.901 1.00 77.75 111 PRO A O 1
ATOM 877 N N . GLN A 1 112 ? -12.623 4.551 23.702 1.00 80.88 112 GLN A N 1
ATOM 878 C CA . GLN A 1 112 ? -11.271 5.100 23.860 1.00 80.88 112 GLN A CA 1
ATOM 879 C C . GLN A 1 112 ? -10.221 4.390 22.989 1.00 80.88 112 GLN A C 1
ATOM 881 O O . GLN A 1 112 ? -9.059 4.794 22.963 1.00 80.88 112 GLN A O 1
ATOM 886 N N . ARG A 1 113 ? -10.594 3.304 22.296 1.00 81.38 113 ARG A N 1
ATOM 887 C CA . ARG A 1 113 ? -9.674 2.516 21.471 1.00 81.38 113 ARG A CA 1
ATOM 888 C C . ARG A 1 113 ? -9.929 2.781 19.997 1.00 81.38 113 ARG A C 1
ATOM 890 O O . ARG A 1 113 ? -10.915 2.323 19.428 1.00 81.38 113 ARG A O 1
ATOM 897 N N . PHE A 1 114 ? -8.975 3.460 19.380 1.00 83.50 114 PHE A N 1
ATOM 898 C CA . PHE A 1 114 ? -8.897 3.600 17.935 1.00 83.50 114 PHE A CA 1
ATOM 899 C C . PHE A 1 114 ? -8.041 2.480 17.366 1.00 83.50 114 PHE A C 1
ATOM 901 O O . PHE A 1 114 ? -6.952 2.211 17.875 1.00 83.50 114 PHE A O 1
ATOM 908 N N . VAL A 1 115 ? -8.519 1.843 16.303 1.00 90.44 115 VAL A N 1
ATOM 909 C CA . VAL A 1 115 ? -7.743 0.834 15.583 1.00 90.44 115 VAL A CA 1
ATOM 910 C C . VAL A 1 115 ? -7.401 1.394 14.209 1.00 90.44 115 VAL A C 1
ATOM 912 O O . VAL A 1 115 ? -8.275 1.837 13.467 1.00 90.44 115 VAL A O 1
ATOM 915 N N . SER A 1 116 ? -6.110 1.409 13.877 1.00 91.62 116 SER A N 1
ATOM 916 C CA . SER A 1 116 ? -5.639 1.873 12.569 1.00 91.62 116 SER A CA 1
ATOM 917 C C . SER A 1 116 ? -6.314 1.085 11.450 1.00 91.62 116 SER A C 1
ATOM 919 O O . SER A 1 116 ? -6.432 -0.139 11.546 1.00 91.62 116 SER A O 1
ATOM 921 N N . VAL A 1 117 ? -6.696 1.764 10.364 1.00 94.19 117 VAL A N 1
ATOM 922 C CA . VAL A 1 117 ? -7.257 1.100 9.177 1.00 94.19 117 VAL A CA 1
ATOM 923 C C . VAL A 1 117 ? -6.299 0.045 8.613 1.00 94.19 117 VAL A C 1
ATOM 925 O O . VAL A 1 117 ? -6.737 -0.990 8.129 1.00 94.19 117 VAL A O 1
ATOM 928 N N . PHE A 1 118 ? -4.989 0.262 8.766 1.00 94.88 118 PHE A N 1
ATOM 929 C CA . PHE A 1 118 ? -3.943 -0.651 8.310 1.00 94.88 118 PHE A CA 1
ATOM 930 C C . PHE A 1 118 ? -3.774 -1.887 9.200 1.00 94.88 118 PHE A C 1
ATOM 932 O O . PHE A 1 118 ? -2.975 -2.753 8.856 1.00 94.88 118 PHE A O 1
ATOM 939 N N . SER A 1 119 ? -4.482 -1.991 10.326 1.00 93.38 119 SER A N 1
ATOM 940 C CA . SER A 1 119 ? -4.289 -3.096 11.264 1.00 93.38 119 SER A CA 1
ATOM 941 C C . SER A 1 119 ? -4.676 -4.450 10.660 1.00 93.38 119 SER A C 1
ATOM 943 O O . SER A 1 119 ? -5.758 -4.619 10.093 1.00 93.38 119 SER A O 1
ATOM 945 N N . GLY A 1 120 ? -3.784 -5.429 10.789 1.00 89.50 120 GLY A N 1
ATOM 946 C CA . GLY A 1 120 ? -3.883 -6.745 10.176 1.00 89.50 120 GLY A CA 1
ATOM 947 C C . GLY A 1 120 ? -3.559 -6.765 8.680 1.00 89.50 120 GLY A C 1
ATOM 948 O O . GLY A 1 120 ? -3.999 -7.693 8.000 1.00 89.50 120 GLY A O 1
ATOM 949 N N . SER A 1 121 ? -2.845 -5.757 8.165 1.00 92.31 121 SER A N 1
ATOM 950 C CA . SER A 1 121 ? -2.380 -5.674 6.771 1.00 92.31 121 SER A CA 1
ATOM 951 C C . SER A 1 121 ? -0.855 -5.540 6.686 1.00 92.31 121 SER A C 1
ATOM 953 O O . SER A 1 121 ? -0.192 -5.253 7.678 1.00 92.31 121 SER A O 1
ATOM 955 N N . LEU A 1 122 ? -0.298 -5.662 5.476 1.00 91.06 122 LEU A N 1
ATOM 956 C CA . LEU A 1 122 ? 1.128 -5.420 5.195 1.00 91.06 122 LEU A CA 1
ATOM 957 C C . LEU A 1 122 ? 1.603 -4.016 5.617 1.00 91.06 122 LEU A C 1
ATOM 959 O O . LEU A 1 122 ? 2.789 -3.808 5.853 1.00 91.06 122 LEU A O 1
ATOM 963 N N . PHE A 1 123 ? 0.692 -3.044 5.668 1.00 94.25 123 PHE A N 1
ATOM 964 C CA . PHE A 1 123 ? 1.015 -1.658 6.004 1.00 94.25 123 PHE A CA 1
ATOM 965 C C . PHE A 1 123 ? 1.081 -1.417 7.521 1.00 94.25 123 PHE A C 1
ATOM 967 O O . PHE A 1 123 ? 1.511 -0.345 7.947 1.00 94.25 123 PHE A O 1
ATOM 974 N N . GLU A 1 124 ? 0.650 -2.382 8.341 1.00 91.69 124 GLU A N 1
ATOM 975 C CA . GLU A 1 124 ? 0.691 -2.271 9.799 1.00 91.69 124 GLU A CA 1
ATOM 976 C C . GLU A 1 124 ? 2.132 -2.206 10.316 1.00 91.69 124 GLU A C 1
ATOM 978 O O . GLU A 1 124 ? 2.996 -2.965 9.887 1.00 91.69 124 GLU A O 1
ATOM 983 N N . GLY A 1 125 ? 2.399 -1.296 11.257 1.00 85.12 125 GLY A N 1
ATOM 984 C CA . GLY A 1 125 ? 3.703 -1.199 11.923 1.00 85.12 125 GLY A CA 1
ATOM 985 C C . GLY A 1 125 ? 4.858 -0.728 11.031 1.00 85.12 125 GLY A C 1
ATOM 986 O O . GLY A 1 125 ? 5.999 -0.681 11.487 1.00 85.12 125 GLY A O 1
ATOM 987 N N . SER A 1 126 ? 4.587 -0.358 9.777 1.00 90.69 126 SER A N 1
ATOM 988 C CA . SER A 1 126 ? 5.598 0.182 8.873 1.00 90.69 126 SER A CA 1
ATOM 989 C C . SER A 1 126 ? 6.103 1.553 9.356 1.00 90.69 126 SER A C 1
ATOM 991 O O . SER A 1 126 ? 5.283 2.438 9.614 1.00 90.69 126 SER A O 1
ATOM 993 N N . PRO A 1 127 ? 7.431 1.792 9.390 1.00 91.75 127 PRO A N 1
ATOM 994 C CA . PRO A 1 127 ? 7.983 3.126 9.633 1.00 91.75 127 PRO A CA 1
ATOM 995 C C . PRO A 1 127 ? 7.809 4.059 8.423 1.00 91.75 127 PRO A C 1
ATOM 997 O O . PRO A 1 127 ? 7.996 5.269 8.536 1.00 91.75 127 PRO A O 1
ATOM 1000 N N . HIS A 1 128 ? 7.462 3.511 7.255 1.00 94.00 128 HIS A N 1
ATOM 1001 C CA . HIS A 1 128 ? 7.254 4.265 6.027 1.00 94.00 128 HIS A CA 1
ATOM 1002 C C . HIS A 1 128 ? 5.768 4.411 5.680 1.00 94.00 128 HIS A C 1
ATOM 1004 O O . HIS A 1 128 ? 4.974 3.510 5.971 1.00 94.00 128 HIS A O 1
ATOM 1010 N N . PRO A 1 129 ? 5.391 5.494 4.975 1.00 94.00 129 PRO A N 1
ATOM 1011 C CA . PRO A 1 129 ? 4.037 5.671 4.469 1.00 94.00 129 PRO A CA 1
ATOM 1012 C C . PRO A 1 129 ? 3.579 4.498 3.580 1.00 94.00 129 PRO A C 1
ATOM 1014 O O . PRO A 1 129 ? 4.384 3.961 2.814 1.00 94.00 129 PRO A O 1
ATOM 1017 N N . PRO A 1 130 ? 2.279 4.158 3.556 1.00 94.94 130 PRO A N 1
ATOM 1018 C CA . PRO A 1 130 ? 1.725 3.082 2.727 1.00 94.94 130 PRO A CA 1
ATOM 1019 C C . PRO A 1 130 ? 2.082 3.168 1.233 1.00 94.94 130 PRO A C 1
ATOM 1021 O O . PRO A 1 130 ? 2.301 2.154 0.573 1.00 94.94 130 PRO A O 1
ATOM 1024 N N . MET A 1 131 ? 2.215 4.383 0.692 1.00 95.06 131 MET A N 1
ATOM 1025 C CA . MET A 1 131 ? 2.656 4.598 -0.691 1.00 95.06 131 MET A CA 1
ATOM 1026 C C . MET A 1 131 ? 4.084 4.103 -0.954 1.00 95.06 131 MET A C 1
ATOM 1028 O O . MET A 1 131 ? 4.370 3.617 -2.046 1.00 95.06 131 MET A O 1
ATOM 1032 N N . VAL A 1 132 ? 4.987 4.213 0.025 1.00 96.25 132 VAL A N 1
ATOM 1033 C CA . VAL A 1 132 ? 6.358 3.685 -0.078 1.00 96.25 132 VAL A CA 1
ATOM 1034 C C . VAL A 1 132 ? 6.317 2.162 -0.175 1.00 96.25 132 VAL A C 1
ATOM 1036 O O . VAL A 1 132 ? 6.975 1.582 -1.033 1.00 96.25 132 VAL A O 1
ATOM 1039 N N . ILE A 1 133 ? 5.466 1.525 0.627 1.00 95.94 133 ILE A N 1
ATOM 1040 C CA . ILE A 1 133 ? 5.250 0.074 0.610 1.00 95.94 133 ILE A CA 1
ATOM 1041 C C . ILE A 1 133 ? 4.705 -0.374 -0.750 1.00 95.94 133 ILE A C 1
ATOM 1043 O O . ILE A 1 133 ? 5.219 -1.329 -1.331 1.00 95.94 133 ILE A O 1
ATOM 1047 N N . LEU A 1 134 ? 3.748 0.363 -1.328 1.00 95.75 134 LEU A N 1
ATOM 1048 C CA . LEU A 1 134 ? 3.243 0.079 -2.674 1.00 95.75 134 LEU A CA 1
ATOM 1049 C C . LEU A 1 134 ? 4.330 0.221 -3.755 1.00 95.75 134 LEU A C 1
ATOM 1051 O O . LEU A 1 134 ? 4.414 -0.625 -4.645 1.00 95.75 134 LEU A O 1
ATOM 1055 N N . LYS A 1 135 ? 5.196 1.242 -3.671 1.00 96.25 135 LYS A N 1
ATOM 1056 C CA . LYS A 1 135 ? 6.350 1.384 -4.581 1.00 96.25 135 LYS A CA 1
ATOM 1057 C C . LYS A 1 135 ? 7.303 0.194 -4.472 1.00 96.25 135 LYS A C 1
ATOM 1059 O O . LYS A 1 135 ? 7.783 -0.295 -5.492 1.00 96.25 135 LYS A O 1
ATOM 1064 N N . LEU A 1 136 ? 7.559 -0.297 -3.260 1.00 96.69 136 LEU A N 1
ATOM 1065 C CA . LEU A 1 136 ? 8.421 -1.461 -3.046 1.00 96.69 136 LEU A CA 1
ATOM 1066 C C . LEU A 1 136 ? 7.818 -2.744 -3.617 1.00 96.69 136 LEU A C 1
ATOM 1068 O O . LEU A 1 136 ? 8.545 -3.497 -4.265 1.00 96.69 136 LEU A O 1
ATOM 1072 N N . LEU A 1 137 ? 6.509 -2.960 -3.446 1.00 94.81 137 LEU A N 1
ATOM 1073 C CA . LEU A 1 137 ? 5.779 -4.069 -4.073 1.00 94.81 137 LEU A CA 1
ATOM 1074 C C . LEU A 1 137 ? 5.838 -4.002 -5.601 1.00 94.81 137 LEU A C 1
ATOM 1076 O O . LEU A 1 137 ? 6.080 -5.018 -6.255 1.00 94.81 137 LEU A O 1
ATOM 1080 N N . TYR A 1 138 ? 5.651 -2.808 -6.167 1.00 94.88 138 TYR A N 1
ATOM 1081 C CA . TYR A 1 138 ? 5.798 -2.577 -7.600 1.00 94.88 138 TYR A CA 1
ATOM 1082 C C . TYR A 1 138 ? 7.206 -2.964 -8.063 1.00 94.88 138 TYR A C 1
ATOM 1084 O O . TYR A 1 138 ? 7.350 -3.840 -8.908 1.00 94.88 138 TYR A O 1
ATOM 1092 N N . HIS A 1 139 ? 8.254 -2.409 -7.450 1.00 94.38 139 HIS A N 1
ATOM 1093 C CA . HIS A 1 139 ? 9.632 -2.705 -7.844 1.00 94.38 139 HIS A CA 1
ATOM 1094 C C . HIS A 1 139 ? 10.028 -4.171 -7.658 1.00 94.38 139 HIS A C 1
ATOM 1096 O O . HIS A 1 139 ? 10.784 -4.690 -8.483 1.00 94.38 139 HIS A O 1
ATOM 1102 N N . TRP A 1 140 ? 9.482 -4.837 -6.636 1.00 93.19 140 TRP A N 1
ATOM 1103 C CA . TRP A 1 140 ? 9.649 -6.272 -6.424 1.00 93.19 140 TRP A CA 1
ATOM 1104 C C . TRP A 1 140 ? 9.018 -7.070 -7.563 1.00 93.19 140 TRP A C 1
ATOM 1106 O O . TRP A 1 140 ? 9.688 -7.890 -8.180 1.00 93.19 140 TRP A O 1
ATOM 1116 N N . SER A 1 141 ? 7.764 -6.769 -7.909 1.00 89.88 141 SER A N 1
ATOM 1117 C CA . SER A 1 141 ? 7.044 -7.421 -9.016 1.00 89.88 141 SER A CA 1
ATOM 1118 C C . SER A 1 141 ? 7.774 -7.229 -10.347 1.00 89.88 141 SER A C 1
ATOM 1120 O O . SER A 1 141 ? 7.871 -8.127 -11.175 1.00 89.88 141 SER A O 1
ATOM 1122 N N . CYS A 1 142 ? 8.343 -6.042 -10.514 1.00 89.31 142 CYS A N 1
ATOM 1123 C CA . CYS A 1 142 ? 9.065 -5.595 -11.687 1.00 89.31 142 CYS A CA 1
ATOM 1124 C C . CYS A 1 142 ? 10.522 -6.061 -11.765 1.00 89.31 142 CYS A C 1
ATOM 1126 O O . CYS A 1 142 ? 11.192 -5.688 -12.728 1.00 89.31 142 CYS A O 1
ATOM 1128 N N . GLN A 1 143 ? 11.017 -6.783 -10.751 1.00 88.69 143 GLN A N 1
ATOM 1129 C CA . GLN A 1 143 ? 12.414 -7.218 -10.622 1.00 88.69 143 GLN A CA 1
ATOM 1130 C C . GLN A 1 143 ? 13.414 -6.071 -10.862 1.00 88.69 143 GLN A C 1
ATOM 1132 O O . GLN A 1 143 ? 14.424 -6.216 -11.548 1.00 88.69 143 GLN A O 1
ATOM 1137 N N . THR A 1 144 ? 13.101 -4.884 -10.330 1.00 91.06 144 THR A N 1
ATOM 1138 C CA . THR A 1 144 ? 13.936 -3.690 -10.526 1.00 91.06 144 THR A CA 1
ATOM 1139 C C . THR A 1 144 ? 15.270 -3.855 -9.798 1.00 91.06 144 THR A C 1
ATOM 1141 O O . THR A 1 144 ? 15.314 -4.379 -8.685 1.00 91.06 144 THR A O 1
ATOM 1144 N N . ASN A 1 145 ? 16.361 -3.366 -10.396 1.00 93.38 145 ASN A N 1
ATOM 1145 C CA . ASN A 1 145 ? 17.672 -3.367 -9.751 1.00 93.38 145 ASN A CA 1
ATOM 1146 C C . ASN A 1 145 ? 17.628 -2.640 -8.393 1.00 93.38 145 ASN A C 1
ATOM 1148 O O . ASN A 1 145 ? 17.124 -1.521 -8.302 1.00 93.38 145 ASN A O 1
ATOM 1152 N N . ILE A 1 146 ? 18.206 -3.260 -7.360 1.00 92.62 146 ILE A N 1
ATOM 1153 C CA . ILE A 1 146 ? 18.155 -2.776 -5.976 1.00 92.62 146 ILE A CA 1
ATOM 1154 C C . ILE A 1 146 ? 18.697 -1.351 -5.797 1.00 92.62 146 ILE A C 1
ATOM 1156 O O . ILE A 1 146 ? 18.130 -0.591 -5.018 1.00 92.62 146 ILE A O 1
ATOM 1160 N N . GLN A 1 147 ? 19.734 -0.964 -6.549 1.00 92.25 147 GLN A N 1
ATOM 1161 C CA . GLN A 1 147 ? 20.317 0.380 -6.474 1.00 92.25 147 GLN A CA 1
ATOM 1162 C C . GLN A 1 147 ? 19.330 1.444 -6.965 1.00 92.25 147 GLN A C 1
ATOM 1164 O O . GLN A 1 147 ? 19.196 2.505 -6.361 1.00 92.25 147 GLN A O 1
ATOM 1169 N N . ASN A 1 148 ? 18.562 1.129 -8.011 1.00 94.25 148 ASN A N 1
ATOM 1170 C CA . ASN A 1 148 ? 17.515 2.022 -8.502 1.00 94.25 148 ASN A CA 1
ATOM 1171 C C . ASN A 1 148 ? 16.358 2.107 -7.500 1.00 94.25 148 ASN A C 1
ATOM 1173 O O . ASN A 1 148 ? 15.803 3.182 -7.290 1.00 94.25 148 ASN A O 1
ATOM 1177 N N . VAL A 1 149 ? 16.003 0.991 -6.848 1.00 96.19 149 VAL A N 1
ATOM 1178 C CA . VAL A 1 149 ? 14.933 0.972 -5.838 1.00 96.19 149 VAL A CA 1
ATOM 1179 C C . VAL A 1 149 ? 15.275 1.886 -4.666 1.00 96.19 149 VAL A C 1
ATOM 1181 O O . VAL A 1 149 ? 14.464 2.739 -4.309 1.00 96.19 149 VAL A O 1
ATOM 1184 N N . THR A 1 150 ? 16.465 1.752 -4.080 1.00 94.38 150 THR A N 1
ATOM 1185 C CA . THR A 1 150 ? 16.872 2.589 -2.940 1.00 94.38 150 THR A CA 1
ATOM 1186 C C . THR A 1 150 ? 16.965 4.061 -3.331 1.00 94.38 150 THR A C 1
ATOM 1188 O O . THR A 1 150 ? 16.495 4.916 -2.580 1.00 94.38 150 THR A O 1
ATOM 1191 N N . GLN A 1 151 ? 17.456 4.366 -4.535 1.00 94.12 151 GLN A N 1
ATOM 1192 C CA . GLN A 1 151 ? 17.524 5.731 -5.055 1.00 94.12 151 GLN A CA 1
ATOM 1193 C C . GLN A 1 151 ? 16.136 6.355 -5.281 1.00 94.12 151 GLN A C 1
ATOM 1195 O O . GLN A 1 151 ? 15.889 7.490 -4.869 1.00 94.12 151 GLN A O 1
ATOM 1200 N N . TRP A 1 152 ? 15.221 5.645 -5.945 1.00 94.75 152 TRP A N 1
ATOM 1201 C CA . TRP A 1 152 ? 13.915 6.190 -6.332 1.00 94.75 152 TRP A CA 1
ATOM 1202 C C . TRP A 1 152 ? 12.908 6.201 -5.185 1.00 94.75 152 TRP A C 1
ATOM 1204 O O . TRP A 1 152 ? 12.114 7.137 -5.058 1.00 94.75 152 TRP A O 1
ATOM 1214 N N . VAL A 1 153 ? 12.926 5.165 -4.347 1.00 95.81 153 VAL A N 1
ATOM 1215 C CA . VAL A 1 153 ? 11.994 5.017 -3.225 1.00 95.81 153 VAL A CA 1
ATOM 1216 C C . VAL A 1 153 ? 12.512 5.715 -1.965 1.00 95.81 153 VAL A C 1
ATOM 1218 O O . VAL A 1 153 ? 11.701 6.101 -1.125 1.00 95.81 153 VAL A O 1
ATOM 1221 N N . LYS A 1 154 ? 13.826 5.968 -1.876 1.00 95.94 154 LYS A N 1
ATOM 1222 C CA . LYS A 1 154 ? 14.498 6.620 -0.739 1.00 95.94 154 LYS A CA 1
ATOM 1223 C C . LYS A 1 154 ? 14.350 5.8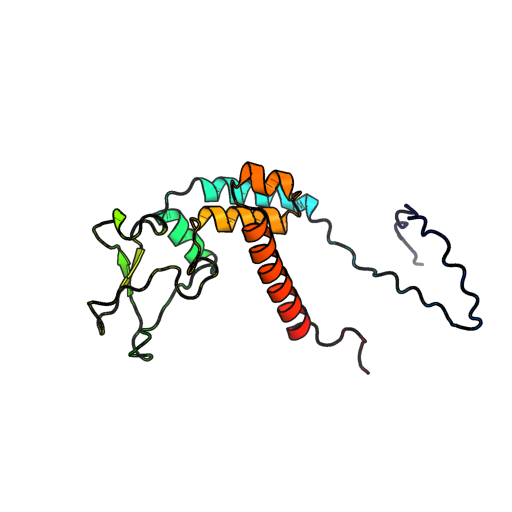28 0.563 1.00 95.94 154 LYS A C 1
ATOM 1225 O O . LYS A 1 154 ? 14.000 6.380 1.602 1.00 95.94 154 LYS A O 1
ATOM 1230 N N . VAL A 1 155 ? 14.611 4.527 0.483 1.00 95.62 155 VAL A N 1
ATOM 1231 C CA . VAL A 1 155 ? 14.646 3.609 1.631 1.00 95.62 155 VAL A CA 1
ATOM 1232 C C . VAL A 1 155 ? 16.000 2.921 1.714 1.00 95.62 155 VAL A C 1
ATOM 1234 O O . VAL A 1 155 ? 16.693 2.755 0.708 1.00 95.62 155 VAL A O 1
ATOM 1237 N N . ASP A 1 156 ? 16.381 2.520 2.918 1.00 94.50 156 ASP A N 1
ATOM 1238 C CA . ASP A 1 156 ? 17.642 1.850 3.184 1.00 94.50 156 ASP A CA 1
ATOM 1239 C C . ASP A 1 156 ? 17.658 0.405 2.663 1.00 94.50 156 ASP A C 1
ATOM 1241 O O . ASP A 1 156 ? 16.647 -0.297 2.585 1.00 94.50 156 ASP A O 1
ATOM 1245 N N . ASN A 1 157 ? 18.858 -0.062 2.312 1.00 94.31 157 ASN A N 1
ATOM 1246 C CA . ASN A 1 157 ? 19.063 -1.412 1.788 1.00 94.31 157 ASN A CA 1
ATOM 1247 C C . ASN A 1 157 ? 18.603 -2.501 2.768 1.00 94.31 157 ASN A C 1
ATOM 1249 O O . ASN A 1 157 ? 18.140 -3.559 2.336 1.00 94.31 157 ASN A O 1
ATOM 1253 N N . LEU A 1 158 ? 18.740 -2.258 4.076 1.00 95.00 158 LEU A N 1
ATOM 1254 C CA . LEU A 1 158 ? 18.358 -3.224 5.099 1.00 95.00 158 LEU A CA 1
ATOM 1255 C C . LEU A 1 158 ? 16.839 -3.416 5.118 1.00 95.00 158 LEU A C 1
ATOM 1257 O O . LEU A 1 158 ? 16.379 -4.561 5.101 1.00 95.00 158 LEU A O 1
ATOM 1261 N N . TYR A 1 159 ? 16.074 -2.325 5.052 1.00 95.00 159 TYR A N 1
ATOM 1262 C CA . TYR A 1 159 ? 14.622 -2.373 4.939 1.00 95.00 159 TYR A CA 1
ATOM 1263 C C . TYR A 1 159 ? 14.166 -3.115 3.678 1.00 95.00 159 TYR A C 1
ATOM 1265 O O . TYR A 1 159 ? 13.356 -4.042 3.772 1.00 95.00 159 TYR A O 1
ATOM 1273 N N . VAL A 1 160 ? 14.728 -2.792 2.503 1.00 95.69 160 VAL A N 1
ATOM 1274 C CA . VAL A 1 160 ? 14.358 -3.479 1.249 1.00 95.69 160 VAL A CA 1
ATOM 1275 C C . VAL A 1 160 ? 14.681 -4.971 1.319 1.00 95.69 160 VAL A C 1
ATOM 1277 O O . VAL A 1 160 ? 13.842 -5.804 0.969 1.00 95.69 160 VAL A O 1
ATOM 1280 N N . LYS A 1 161 ? 15.870 -5.332 1.822 1.00 94.31 161 LYS A N 1
ATOM 1281 C CA . LYS A 1 161 ? 16.264 -6.733 2.026 1.00 94.31 161 LYS A CA 1
ATOM 1282 C C . LYS A 1 161 ? 15.276 -7.457 2.934 1.00 94.31 161 LYS A C 1
ATOM 1284 O O . LYS A 1 161 ? 14.887 -8.583 2.616 1.00 94.31 161 LYS A O 1
ATOM 1289 N N . GLY A 1 162 ? 14.888 -6.825 4.042 1.00 94.94 162 GLY A N 1
ATOM 1290 C CA . GLY A 1 162 ? 13.881 -7.335 4.961 1.00 94.94 162 GLY A CA 1
ATOM 1291 C C . GLY A 1 162 ? 12.585 -7.608 4.213 1.00 94.94 162 GLY A C 1
ATOM 1292 O O . GLY A 1 162 ? 12.215 -8.767 4.039 1.00 94.94 162 GLY A O 1
ATOM 1293 N N . MET A 1 163 ? 11.949 -6.563 3.685 1.00 93.81 163 MET A N 1
ATOM 1294 C CA . MET A 1 163 ? 10.657 -6.652 3.004 1.00 93.81 163 MET A CA 1
ATOM 1295 C C . MET A 1 163 ? 10.642 -7.697 1.879 1.00 93.81 163 MET A C 1
ATOM 1297 O O . MET A 1 163 ? 9.741 -8.529 1.822 1.00 93.81 163 MET A O 1
ATOM 1301 N N . TYR A 1 164 ? 11.662 -7.723 1.017 1.00 95.00 164 TYR A N 1
ATOM 1302 C CA . TYR A 1 164 ? 11.735 -8.693 -0.084 1.00 95.00 164 TYR A CA 1
ATOM 1303 C C . TYR A 1 164 ? 11.931 -10.126 0.411 1.00 95.00 164 TYR A C 1
ATOM 1305 O O . TYR A 1 164 ? 11.551 -11.072 -0.277 1.00 95.00 164 TYR A O 1
ATOM 1313 N N . THR A 1 165 ? 12.516 -10.302 1.596 1.00 94.94 165 THR A N 1
ATOM 1314 C CA . THR A 1 165 ? 12.614 -11.612 2.240 1.00 94.94 165 THR A CA 1
ATOM 1315 C C . THR A 1 165 ? 11.257 -12.073 2.746 1.00 94.94 165 THR A C 1
ATOM 1317 O O . THR A 1 165 ? 10.887 -13.203 2.449 1.00 94.94 165 THR A O 1
ATOM 1320 N N . TRP A 1 166 ? 10.474 -11.201 3.387 1.00 93.06 166 TRP A N 1
ATOM 1321 C CA . TRP A 1 166 ? 9.093 -11.521 3.765 1.00 93.06 166 TRP A CA 1
ATOM 1322 C C . TRP A 1 166 ? 8.240 -11.888 2.544 1.00 93.06 166 TRP A C 1
ATOM 1324 O O . TRP A 1 166 ? 7.584 -12.925 2.561 1.00 93.06 166 TRP A O 1
ATOM 1334 N N . LEU A 1 167 ? 8.310 -11.110 1.455 1.00 92.88 167 LEU A N 1
ATOM 1335 C CA . LEU A 1 167 ? 7.577 -11.406 0.214 1.00 92.88 167 LEU A CA 1
ATOM 1336 C C . LEU A 1 167 ? 7.962 -12.766 -0.379 1.00 92.88 167 LEU A C 1
ATOM 1338 O O . LEU A 1 167 ? 7.087 -13.563 -0.710 1.00 92.88 167 LEU A O 1
ATOM 1342 N N . ARG A 1 168 ? 9.266 -13.065 -0.456 1.00 93.12 168 ARG A N 1
ATOM 1343 C CA . ARG A 1 168 ? 9.749 -14.382 -0.896 1.00 93.12 168 ARG A CA 1
ATOM 1344 C C . ARG A 1 168 ? 9.218 -15.501 -0.005 1.00 93.12 168 ARG A C 1
ATOM 1346 O O . ARG A 1 168 ? 8.716 -16.483 -0.534 1.00 93.12 168 ARG A O 1
ATOM 1353 N N . SER A 1 169 ? 9.278 -15.344 1.316 1.00 92.69 169 SER A N 1
ATOM 1354 C CA . SER A 1 169 ? 8.762 -16.341 2.259 1.00 92.69 169 SER A CA 1
ATOM 1355 C C . SER A 1 169 ? 7.264 -16.589 2.077 1.00 92.69 169 SER A C 1
ATOM 1357 O O . SER A 1 169 ? 6.847 -17.743 2.044 1.00 92.69 169 SER A O 1
ATOM 1359 N N . VAL A 1 170 ? 6.461 -15.534 1.889 1.00 90.31 170 VAL A N 1
ATOM 1360 C CA . VAL A 1 170 ? 5.019 -15.655 1.606 1.00 90.31 170 VAL A CA 1
ATOM 1361 C C . VAL A 1 170 ? 4.783 -16.452 0.324 1.00 90.31 170 VAL A C 1
ATOM 1363 O O . VAL A 1 170 ? 3.986 -17.388 0.330 1.00 90.31 170 VAL A O 1
ATOM 1366 N N . CYS A 1 171 ? 5.504 -16.143 -0.757 1.00 88.25 171 CYS A N 1
ATOM 1367 C CA . CYS A 1 171 ? 5.401 -16.898 -2.005 1.00 88.25 171 CYS A CA 1
ATOM 1368 C C . CYS A 1 171 ? 5.819 -18.361 -1.833 1.00 88.25 171 CYS A C 1
ATOM 1370 O O . CYS A 1 171 ? 5.127 -19.241 -2.333 1.00 88.25 171 CYS A O 1
ATOM 1372 N N . THR A 1 172 ? 6.901 -18.642 -1.103 1.00 89.56 172 THR A N 1
ATOM 1373 C CA . THR A 1 172 ? 7.346 -20.014 -0.820 1.00 89.56 172 THR A CA 1
ATOM 1374 C C . THR A 1 172 ? 6.282 -20.802 -0.060 1.00 89.56 172 THR A C 1
ATOM 1376 O O . THR A 1 172 ? 5.965 -21.922 -0.450 1.00 89.56 172 THR A O 1
ATOM 1379 N N . VAL A 1 173 ? 5.687 -20.216 0.983 1.00 89.31 173 VAL A N 1
ATOM 1380 C CA . VAL A 1 173 ? 4.618 -20.860 1.763 1.00 89.31 173 VAL A CA 1
ATOM 1381 C C . VAL A 1 173 ? 3.370 -21.071 0.909 1.00 89.31 173 VAL A C 1
ATOM 1383 O O . VAL A 1 173 ? 2.769 -22.143 0.965 1.00 89.31 173 VAL A O 1
ATOM 1386 N N . ALA A 1 174 ? 2.992 -20.094 0.082 1.00 86.44 174 ALA A N 1
ATOM 1387 C CA . ALA A 1 174 ? 1.859 -20.223 -0.831 1.00 86.44 174 ALA A CA 1
ATOM 1388 C C . ALA A 1 174 ? 2.093 -21.346 -1.853 1.00 86.44 174 ALA A C 1
ATOM 1390 O O . ALA A 1 174 ? 1.230 -22.204 -2.031 1.00 86.44 174 ALA A O 1
ATOM 1391 N N . LEU A 1 175 ? 3.282 -21.394 -2.463 1.00 85.19 175 LEU A N 1
ATOM 1392 C CA . LEU A 1 175 ? 3.676 -22.473 -3.367 1.00 85.19 175 LEU A CA 1
ATOM 1393 C C . LEU A 1 175 ? 3.633 -23.823 -2.651 1.00 85.19 175 LEU A C 1
ATOM 1395 O O . LEU A 1 175 ? 3.009 -24.734 -3.163 1.00 85.19 175 LEU A O 1
ATOM 1399 N N . GLN A 1 176 ? 4.197 -23.953 -1.450 1.00 82.81 176 GLN A N 1
ATOM 1400 C CA . GLN A 1 176 ? 4.142 -25.202 -0.682 1.00 82.81 176 GLN A CA 1
ATOM 1401 C C . GLN A 1 176 ? 2.702 -25.625 -0.341 1.00 82.81 176 GLN A C 1
ATOM 1403 O O . GLN A 1 176 ? 2.364 -26.806 -0.384 1.00 82.81 176 GLN A O 1
ATOM 1408 N N . THR A 1 177 ? 1.846 -24.667 0.013 1.00 83.25 177 THR A N 1
ATOM 1409 C CA . THR A 1 177 ? 0.464 -24.938 0.439 1.00 83.25 177 THR A CA 1
ATOM 1410 C C . THR A 1 177 ? -0.419 -25.355 -0.739 1.00 83.25 177 THR A C 1
ATOM 1412 O O . THR A 1 177 ? -1.256 -26.253 -0.601 1.00 83.25 177 THR A O 1
ATOM 1415 N N . HIS A 1 178 ? -0.232 -24.714 -1.897 1.00 79.31 178 HIS A N 1
ATOM 1416 C CA . HIS A 1 178 ? -1.071 -24.897 -3.083 1.00 79.31 178 HIS A CA 1
ATOM 1417 C C . HIS A 1 178 ? -0.483 -25.871 -4.114 1.00 79.31 178 HIS A C 1
ATOM 1419 O O . HIS A 1 178 ? -1.237 -26.498 -4.853 1.00 79.31 178 HIS A O 1
ATOM 1425 N N . ILE A 1 179 ? 0.837 -26.054 -4.143 1.00 69.94 179 ILE A N 1
ATOM 1426 C CA . ILE A 1 179 ? 1.549 -27.003 -5.005 1.00 69.94 179 ILE A 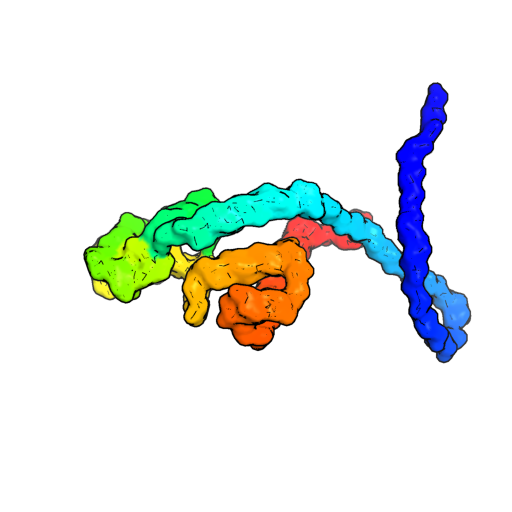CA 1
ATOM 1427 C C . ILE A 1 179 ? 2.073 -28.134 -4.120 1.00 69.94 179 ILE A C 1
ATOM 1429 O O . ILE A 1 179 ? 3.194 -28.107 -3.620 1.00 69.94 179 ILE A O 1
ATOM 1433 N N . ARG A 1 180 ? 1.226 -29.145 -3.907 1.00 61.66 180 ARG A N 1
ATOM 1434 C CA . ARG A 1 180 ? 1.539 -30.295 -3.039 1.00 61.66 180 ARG A CA 1
ATOM 1435 C C . ARG A 1 180 ? 2.450 -31.337 -3.693 1.00 61.66 180 ARG A C 1
ATOM 1437 O O . ARG A 1 180 ? 3.080 -32.114 -2.989 1.00 61.66 180 ARG A O 1
ATOM 1444 N N . GLN A 1 181 ? 2.518 -31.364 -5.023 1.00 57.94 181 GLN A N 1
ATOM 1445 C CA . GLN A 1 181 ? 3.276 -32.357 -5.785 1.00 57.94 181 GLN A CA 1
ATOM 1446 C C . GLN A 1 181 ? 4.385 -31.676 -6.584 1.00 57.94 181 GLN A C 1
ATOM 1448 O O . GLN A 1 181 ? 4.195 -31.297 -7.735 1.00 57.94 181 GLN A O 1
ATOM 1453 N N . LEU A 1 182 ? 5.564 -31.542 -5.980 1.00 59.41 182 LEU A N 1
ATOM 1454 C CA . LEU A 1 182 ? 6.781 -31.190 -6.723 1.00 59.41 182 LEU A CA 1
ATOM 1455 C C . LEU A 1 182 ? 7.394 -32.411 -7.444 1.00 59.41 182 LEU A C 1
ATOM 1457 O O . LEU A 1 182 ? 8.275 -32.230 -8.279 1.00 59.41 182 LEU A O 1
ATOM 1461 N N . GLY A 1 183 ? 6.920 -33.633 -7.149 1.00 59.66 183 GLY A N 1
ATOM 1462 C CA . GLY A 1 183 ? 7.473 -34.901 -7.653 1.00 59.66 183 GLY A CA 1
ATOM 1463 C C . GLY A 1 183 ? 6.491 -35.849 -8.362 1.00 59.66 183 GLY A C 1
ATOM 1464 O O . GLY A 1 183 ? 6.869 -36.979 -8.643 1.00 59.66 183 GLY A O 1
ATOM 1465 N N . GLY A 1 184 ? 5.259 -35.417 -8.668 1.00 53.03 184 GLY A N 1
ATOM 1466 C CA . GLY A 1 184 ? 4.214 -36.279 -9.254 1.00 53.03 184 GLY A CA 1
ATOM 1467 C C . GLY A 1 184 ? 3.489 -37.174 -8.230 1.00 53.03 184 GLY A C 1
ATOM 1468 O O . GLY A 1 184 ? 3.744 -37.052 -7.030 1.00 53.03 184 GLY A O 1
ATOM 1469 N N . PRO A 1 185 ? 2.534 -38.020 -8.669 1.00 54.88 185 PRO A N 1
ATOM 1470 C CA . PRO A 1 185 ? 1.916 -39.034 -7.820 1.00 54.88 185 PRO A CA 1
ATOM 1471 C C . PRO A 1 185 ? 2.931 -40.148 -7.537 1.00 54.88 185 PRO A C 1
ATOM 1473 O O . PRO A 1 185 ? 3.163 -41.017 -8.375 1.00 54.88 185 PRO A O 1
ATOM 1476 N N . GLY A 1 186 ? 3.545 -40.079 -6.361 1.00 46.78 186 GLY A N 1
ATOM 1477 C CA . GLY A 1 186 ? 4.338 -41.137 -5.744 1.00 46.78 186 GLY A CA 1
ATOM 1478 C C . GLY A 1 186 ? 3.914 -41.284 -4.296 1.00 46.78 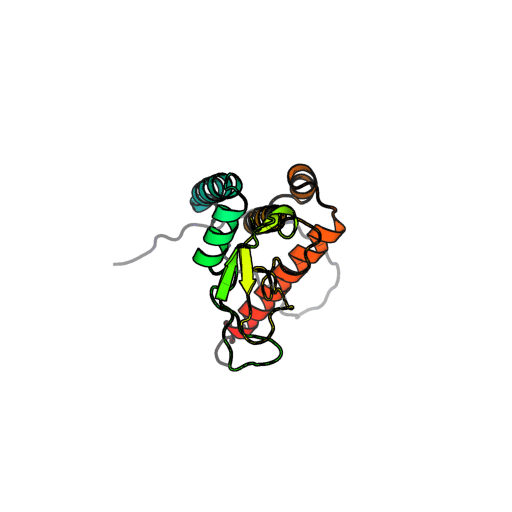186 GLY A C 1
ATOM 1479 O O . GLY A 1 186 ? 3.721 -40.225 -3.654 1.00 46.78 186 GLY A O 1
#